Protein AF-A0AAW0K9Z1-F1 (afdb_monomer)

Nearest PDB structures (foldseek):
  3hrp-assembly1_A  TM=5.076E-01  e=1.134E-01  Bacteroides thetaiotaomicron VPI-5482
  3s2k-assembly1_B  TM=5.500E-01  e=1.660E-01  Homo sapiens
  3s8z-assembly1_A  TM=6.114E-01  e=4.668E-01  Homo sapiens
  6xnz-assembly1_D  TM=3.638E-01  e=3.821E-02  Mus musculus
  6cil-assembly1_D  TM=3.736E-01  e=4.187E-01  Mus musculus

pLDDT: mean 75.08, std 17.63, range [27.84, 95.69]

Organism: Quercus suber (NCBI:txid58331)

Sequence (225 aa):
MLWNIFWMVAHYRTDLQINLLHPISKHLLCLPPQPTFSWQYDSDLEPKDICEMFLQRVVLSKSPWNPATQECDCDCVIMVIYGEYQQLAFTRPGYKSWTDIKSSRRRRYADIAFYKGKFYALDYDGALVVCRIDDNKMPRAKAIAPPLEGITMSFKWNVQKYIVESSGGLLLVTRYRGDDDLRVFNCTRNDGGSDMGVFSMEDAEIKSHYSGQSLSFFCAPLWYI

Structure (mmCIF, N/CA/C/O backbone):
data_AF-A0AAW0K9Z1-F1
#
_entry.id   AF-A0AAW0K9Z1-F1
#
loop_
_atom_site.group_PDB
_atom_site.id
_atom_site.type_symbol
_atom_site.label_atom_id
_atom_site.label_alt_id
_atom_site.label_comp_id
_atom_site.label_asym_id
_atom_site.label_entity_id
_atom_site.label_seq_id
_atom_site.pdbx_PDB_ins_code
_atom_site.Cartn_x
_atom_site.Cartn_y
_atom_site.Cartn_z
_atom_site.occupancy
_atom_site.B_iso_or_equiv
_atom_site.auth_seq_id
_atom_site.auth_comp_id
_atom_site.auth_asym_id
_atom_site.auth_atom_id
_atom_site.pdbx_PDB_model_num
ATOM 1 N N . MET A 1 1 ? -16.350 -2.251 -13.467 1.00 28.88 1 MET A N 1
ATOM 2 C CA . MET A 1 1 ? -16.522 -2.246 -11.997 1.00 28.88 1 MET A CA 1
ATOM 3 C C . MET A 1 1 ? -15.543 -1.209 -11.442 1.00 28.88 1 MET A C 1
ATOM 5 O O . MET A 1 1 ? -14.411 -1.539 -11.138 1.00 28.88 1 MET A O 1
ATOM 9 N N . LEU A 1 2 ? -15.935 0.070 -11.462 1.00 27.84 2 LEU A N 1
ATOM 10 C CA . LEU A 1 2 ? -15.059 1.245 -11.284 1.00 27.84 2 LEU A CA 1
ATOM 11 C C . LEU A 1 2 ? -15.058 1.763 -9.831 1.00 27.84 2 LEU A C 1
ATOM 13 O O . LEU A 1 2 ? -15.325 2.934 -9.595 1.00 27.84 2 LEU A O 1
ATOM 17 N N . TRP A 1 3 ? -14.801 0.904 -8.841 1.00 30.17 3 TRP A N 1
ATOM 18 C CA . TRP A 1 3 ? -14.827 1.331 -7.427 1.00 30.17 3 TRP A CA 1
ATOM 19 C C . TRP A 1 3 ? -13.443 1.472 -6.771 1.00 30.17 3 TRP A C 1
ATOM 21 O O . TRP A 1 3 ? -13.371 1.862 -5.612 1.00 30.17 3 TRP A O 1
ATOM 31 N N . ASN A 1 4 ? -12.344 1.251 -7.503 1.00 36.62 4 ASN A N 1
ATOM 32 C CA . ASN A 1 4 ? -10.979 1.345 -6.954 1.00 36.62 4 ASN A CA 1
ATOM 33 C C . ASN A 1 4 ? -10.296 2.717 -7.125 1.00 36.62 4 ASN A C 1
ATOM 35 O O . ASN A 1 4 ? -9.126 2.850 -6.781 1.00 36.62 4 ASN A O 1
ATOM 39 N N . ILE A 1 5 ? -10.993 3.745 -7.627 1.00 35.38 5 ILE A N 1
ATOM 40 C CA . ILE A 1 5 ? -10.403 5.078 -7.879 1.00 35.38 5 ILE A CA 1
ATOM 41 C C . ILE A 1 5 ? -11.071 6.156 -7.015 1.00 35.38 5 ILE A C 1
ATOM 43 O O . ILE A 1 5 ? -11.364 7.257 -7.475 1.00 35.38 5 ILE A O 1
ATOM 47 N N . PHE A 1 6 ? -11.326 5.857 -5.742 1.00 36.62 6 PHE A N 1
ATOM 48 C CA . PHE A 1 6 ? -11.596 6.918 -4.776 1.00 36.62 6 PHE A CA 1
ATOM 49 C C . PHE A 1 6 ? -10.334 7.189 -3.975 1.00 36.62 6 PHE A C 1
ATOM 51 O O . PHE A 1 6 ? -9.956 6.428 -3.087 1.00 36.62 6 PHE A O 1
ATOM 58 N N . TRP A 1 7 ? -9.684 8.301 -4.319 1.00 45.50 7 TRP A N 1
ATOM 59 C CA . TRP A 1 7 ? -8.707 8.964 -3.469 1.00 45.50 7 TRP A CA 1
ATOM 60 C C . TRP A 1 7 ? -9.373 9.235 -2.119 1.00 45.50 7 TRP A C 1
ATOM 62 O O . TRP A 1 7 ? -10.199 10.139 -1.998 1.00 45.50 7 TRP A O 1
ATOM 72 N N . MET A 1 8 ? -9.069 8.421 -1.115 1.00 52.09 8 MET A N 1
ATOM 73 C CA . MET A 1 8 ? -9.426 8.743 0.259 1.00 52.09 8 MET A CA 1
ATOM 74 C C . MET A 1 8 ? -8.263 9.486 0.879 1.00 52.09 8 MET A C 1
ATOM 76 O O . MET A 1 8 ? -7.113 9.057 0.803 1.00 52.09 8 MET A O 1
ATOM 80 N N . VAL A 1 9 ? -8.585 10.624 1.474 1.00 54.56 9 VAL A N 1
ATOM 81 C CA . VAL A 1 9 ? -7.606 11.445 2.168 1.00 54.56 9 VAL A CA 1
ATOM 82 C C . VAL A 1 9 ? -7.572 10.947 3.602 1.00 54.56 9 VAL A C 1
ATOM 84 O O . VAL A 1 9 ? -8.570 11.045 4.321 1.00 54.56 9 VAL A O 1
ATOM 87 N N . ALA A 1 10 ? -6.442 10.368 3.999 1.00 57.62 10 ALA A N 1
ATOM 88 C CA . ALA A 1 10 ? -6.129 10.235 5.408 1.00 57.62 10 ALA A CA 1
ATOM 89 C C . ALA A 1 10 ? -5.728 11.626 5.901 1.00 57.62 10 ALA A C 1
ATOM 91 O O . ALA A 1 10 ? -4.794 12.218 5.366 1.00 57.62 10 ALA A O 1
ATOM 92 N N . HIS A 1 11 ? -6.462 12.173 6.865 1.00 59.97 11 HIS A N 1
ATOM 93 C CA . HIS A 1 11 ? -6.098 13.449 7.469 1.00 59.97 11 HIS A CA 1
ATOM 94 C C . HIS A 1 11 ? -5.881 13.281 8.966 1.00 59.97 11 HIS A C 1
ATOM 96 O O . HIS A 1 11 ? -6.594 12.527 9.640 1.00 59.97 11 HIS A O 1
ATOM 102 N N . TYR A 1 12 ? -4.881 14.000 9.457 1.00 58.78 12 TYR A N 1
ATOM 103 C CA . TYR A 1 12 ? -4.501 14.020 10.855 1.00 58.78 12 TYR A CA 1
ATOM 104 C C . TYR A 1 12 ? -5.251 15.131 11.574 1.00 58.78 12 TYR A C 1
ATOM 106 O O . TYR A 1 12 ? -5.379 16.250 11.071 1.00 58.78 12 TYR A O 1
ATOM 114 N N . ARG A 1 13 ? -5.763 14.825 12.762 1.00 59.22 13 ARG A N 1
ATOM 115 C CA . ARG A 1 13 ? -6.134 15.858 13.732 1.00 59.22 13 ARG A CA 1
ATOM 116 C C . ARG A 1 13 ? -4.914 16.191 14.595 1.00 59.22 13 ARG A C 1
ATOM 118 O O . ARG A 1 13 ? -3.928 15.460 14.619 1.00 59.22 13 ARG A O 1
ATOM 125 N N . THR A 1 14 ? -4.979 17.315 15.305 1.00 60.62 14 THR A N 1
ATOM 126 C CA . THR A 1 14 ? -3.905 17.818 16.183 1.00 60.62 14 THR A CA 1
ATOM 127 C C . THR A 1 14 ? -3.502 16.850 17.304 1.00 60.62 14 THR A C 1
ATOM 129 O O . THR A 1 14 ? -2.492 17.066 17.957 1.00 60.62 14 THR A O 1
ATOM 132 N N . ASP A 1 15 ? -4.287 15.799 17.531 1.00 69.31 15 ASP A N 1
ATOM 133 C CA . ASP A 1 15 ? -4.090 14.712 18.492 1.00 69.31 15 ASP A CA 1
ATOM 134 C C . ASP A 1 15 ? -3.470 13.442 17.869 1.00 69.31 15 ASP A C 1
ATOM 136 O O . ASP A 1 15 ? -3.481 12.387 18.500 1.00 69.31 15 ASP A O 1
ATOM 140 N N . LEU A 1 16 ? -2.945 13.516 16.637 1.00 78.00 16 LEU A N 1
ATOM 141 C CA . LEU A 1 16 ? -2.409 12.374 15.878 1.00 78.00 16 LEU A CA 1
ATO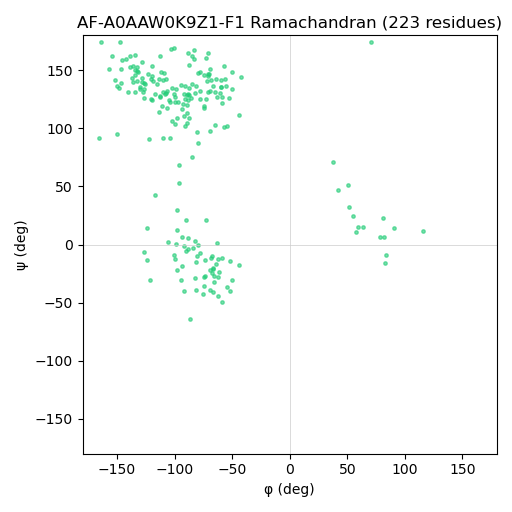M 142 C C . LEU A 1 16 ? -3.461 11.301 15.525 1.00 78.00 16 LEU A C 1
ATOM 144 O O . LEU A 1 16 ? -3.114 10.178 15.134 1.00 78.00 16 LEU A O 1
ATOM 148 N N . GLN A 1 17 ? -4.752 11.631 15.640 1.00 85.00 17 GLN A N 1
ATOM 149 C CA . GLN A 1 17 ? -5.846 10.774 15.199 1.00 85.00 17 GLN A CA 1
ATOM 150 C C . GLN A 1 17 ? -5.897 10.729 13.672 1.00 85.00 17 GLN A C 1
ATOM 152 O O . GLN A 1 17 ? -5.928 11.767 13.006 1.00 85.00 17 GLN A O 1
ATOM 157 N N . ILE A 1 18 ? -5.977 9.517 13.124 1.00 85.88 18 ILE A N 1
ATOM 158 C CA . ILE A 1 18 ? -6.062 9.278 11.683 1.00 85.88 18 ILE A CA 1
ATOM 159 C C . ILE A 1 18 ? -7.518 8.995 11.327 1.00 85.88 18 ILE A C 1
ATOM 161 O O . ILE A 1 18 ? -8.169 8.147 11.944 1.00 85.88 18 ILE A O 1
ATOM 165 N N . ASN A 1 19 ? -8.033 9.695 10.319 1.00 85.69 19 ASN A N 1
ATOM 166 C CA . ASN A 1 19 ? -9.371 9.450 9.793 1.00 85.69 19 ASN A CA 1
ATOM 167 C C . ASN A 1 19 ? -9.316 9.219 8.292 1.00 85.69 19 ASN A C 1
ATOM 169 O O . ASN A 1 19 ? -8.621 9.940 7.578 1.00 85.69 19 ASN A O 1
ATOM 173 N N . LEU A 1 20 ? -10.093 8.249 7.824 1.00 85.44 20 LEU A N 1
ATOM 174 C CA . LEU A 1 20 ? -10.311 8.007 6.410 1.00 85.44 20 LEU A CA 1
ATOM 175 C C . LEU A 1 20 ? -11.577 8.741 5.965 1.00 85.44 20 LEU A C 1
ATOM 177 O O . LEU A 1 20 ? -12.672 8.440 6.443 1.00 85.44 20 LEU A O 1
ATOM 181 N N . LEU A 1 21 ? -11.420 9.706 5.058 1.00 83.38 21 LEU A N 1
ATOM 182 C CA . LEU A 1 21 ? -12.525 10.490 4.515 1.00 83.38 21 LEU A CA 1
ATOM 183 C C . LEU A 1 21 ? -12.989 9.924 3.175 1.00 83.38 21 LEU A C 1
ATOM 185 O O . LEU A 1 21 ? -12.226 9.893 2.207 1.00 83.38 21 LEU A O 1
ATOM 189 N N . HIS A 1 22 ? -14.271 9.578 3.087 1.00 80.62 22 HIS A N 1
ATOM 190 C CA . HIS A 1 22 ? -14.908 9.326 1.803 1.00 80.62 22 HIS A CA 1
ATOM 191 C C . HIS A 1 22 ? -15.163 10.668 1.078 1.00 80.62 22 HIS A C 1
ATOM 193 O O . HIS A 1 22 ? -15.947 11.491 1.564 1.00 80.62 22 HIS A O 1
ATOM 199 N N . PRO A 1 23 ? -14.558 10.924 -0.098 1.00 73.38 23 PRO A N 1
ATOM 200 C CA . PRO A 1 23 ? -14.497 12.267 -0.685 1.00 73.38 23 PRO A CA 1
ATOM 201 C C . PRO A 1 23 ? -15.861 12.832 -1.106 1.00 73.38 23 PRO A C 1
ATOM 203 O O . PRO A 1 23 ? -16.067 14.045 -1.010 1.00 73.38 23 PRO A O 1
ATOM 206 N N . ILE A 1 24 ? -16.790 11.969 -1.539 1.00 77.12 24 ILE A N 1
ATOM 207 C CA . ILE A 1 24 ? -18.129 12.372 -2.006 1.00 77.12 24 ILE A CA 1
ATOM 208 C C . ILE A 1 24 ? -19.113 12.468 -0.835 1.00 77.12 24 ILE A C 1
ATOM 210 O O . ILE A 1 24 ? -19.579 13.554 -0.518 1.00 77.12 24 ILE A O 1
ATOM 214 N N . SER A 1 25 ? -19.399 11.349 -0.161 1.00 78.56 25 SER A N 1
ATOM 215 C CA . SER A 1 25 ? -20.354 11.297 0.960 1.00 78.56 25 SER A CA 1
ATOM 216 C C . SER A 1 25 ? -19.912 12.032 2.230 1.00 78.56 25 SER A C 1
ATOM 218 O O . SER A 1 25 ? -20.722 12.194 3.136 1.00 78.56 25 SER A O 1
ATOM 220 N N . LYS A 1 26 ? -18.640 12.446 2.326 1.00 80.81 26 LYS A N 1
ATOM 221 C CA . LYS A 1 26 ? -18.028 13.061 3.518 1.00 80.81 26 LYS A CA 1
ATOM 222 C C . LYS A 1 26 ? -18.052 12.186 4.773 1.00 80.81 26 LYS A C 1
ATOM 224 O O . LYS A 1 26 ? -17.799 12.678 5.869 1.00 80.81 26 LYS A O 1
ATOM 229 N N . HIS A 1 27 ? -18.317 10.891 4.618 1.00 81.25 27 HIS A N 1
ATOM 230 C CA . HIS A 1 27 ? -18.290 9.954 5.729 1.00 81.25 27 HIS A CA 1
ATOM 231 C C . HIS A 1 27 ? -16.860 9.803 6.257 1.00 81.25 27 HIS A C 1
ATOM 233 O O . HIS A 1 27 ? -15.912 9.696 5.474 1.00 81.25 27 HIS A O 1
ATOM 239 N N . LEU A 1 28 ? -16.717 9.799 7.581 1.00 84.75 28 LEU A N 1
ATOM 240 C CA . LEU A 1 28 ? -15.440 9.649 8.268 1.00 84.75 28 LEU A CA 1
ATOM 241 C C . LEU A 1 28 ? -15.387 8.289 8.953 1.00 84.75 28 LEU A C 1
ATOM 243 O O . LEU A 1 28 ? -16.305 7.920 9.681 1.00 84.75 28 LEU A O 1
ATOM 247 N N . LEU A 1 29 ? -14.293 7.568 8.738 1.00 86.38 29 LEU A N 1
ATOM 248 C CA . LEU A 1 29 ? -13.959 6.368 9.492 1.00 86.38 29 LEU A CA 1
ATOM 249 C C . LEU A 1 29 ? -12.735 6.657 10.361 1.00 86.38 29 LEU A C 1
ATOM 251 O O . LEU A 1 29 ? -11.660 6.963 9.842 1.00 86.38 29 LEU A O 1
ATOM 255 N N . CYS A 1 30 ? -12.900 6.543 11.676 1.00 88.75 30 CYS A N 1
ATOM 256 C CA . CYS A 1 30 ? -11.795 6.662 12.621 1.00 88.75 30 CYS A CA 1
ATOM 257 C C . CYS A 1 30 ? -10.910 5.412 12.540 1.00 88.75 30 CYS A C 1
ATOM 259 O O . CYS A 1 30 ? -11.397 4.291 12.697 1.00 88.75 30 CYS A O 1
ATOM 261 N N . LEU A 1 31 ? -9.615 5.611 12.308 1.00 90.38 31 LEU A N 1
ATOM 262 C CA . LEU A 1 31 ? -8.600 4.557 12.308 1.00 90.38 31 LEU A CA 1
ATOM 263 C C . LEU A 1 31 ? -7.790 4.600 13.611 1.00 90.38 31 LEU A C 1
ATOM 265 O O . LEU A 1 31 ? -7.886 5.577 14.354 1.00 90.38 31 LEU A O 1
ATOM 269 N N . PRO A 1 32 ? -6.974 3.582 13.927 1.00 92.81 32 PRO A N 1
ATOM 270 C CA . PRO A 1 32 ? -6.060 3.691 15.054 1.00 92.81 32 PRO A CA 1
ATOM 271 C C . PRO A 1 32 ? -5.129 4.910 14.910 1.00 92.81 32 PRO A C 1
ATOM 273 O O . PRO A 1 32 ? -4.686 5.211 13.795 1.00 92.81 32 PRO A O 1
ATOM 276 N N . PRO A 1 33 ? -4.811 5.615 16.008 1.00 89.69 33 PRO A N 1
ATOM 277 C CA . PRO A 1 33 ? -4.006 6.832 15.957 1.00 89.69 33 PRO A CA 1
ATOM 278 C C . PRO A 1 33 ? -2.528 6.524 15.670 1.00 89.69 33 PRO A C 1
ATOM 280 O O . PRO A 1 33 ? -2.056 5.404 15.901 1.00 89.69 33 PRO A O 1
ATOM 283 N N . GLN A 1 34 ? -1.778 7.527 15.201 1.00 87.81 34 GLN A N 1
ATOM 284 C CA . GLN A 1 34 ? -0.376 7.373 14.785 1.00 87.81 34 GLN A CA 1
ATOM 285 C C . GLN A 1 34 ? 0.541 6.706 15.832 1.00 87.81 34 GLN A C 1
ATOM 287 O O . GLN A 1 34 ? 1.348 5.861 15.446 1.00 87.81 34 GLN A O 1
ATOM 292 N N . PRO A 1 35 ? 0.439 6.984 17.149 1.00 88.31 35 PRO A N 1
ATOM 293 C CA . PRO A 1 35 ? 1.327 6.367 18.140 1.00 88.31 35 PRO A CA 1
ATOM 294 C C . PRO A 1 35 ? 1.215 4.839 18.231 1.00 88.31 35 PRO A C 1
ATOM 296 O O . PRO A 1 35 ? 2.055 4.199 18.852 1.00 88.31 35 PRO A O 1
ATOM 299 N N . THR A 1 36 ? 0.183 4.241 17.628 1.00 91.56 36 THR A N 1
ATOM 300 C CA . THR A 1 36 ? -0.004 2.782 17.613 1.00 91.56 36 THR A CA 1
ATOM 301 C C . THR A 1 36 ? 0.768 2.069 16.501 1.00 91.56 36 THR A C 1
ATOM 303 O O . THR A 1 36 ? 0.729 0.842 16.435 1.00 91.56 36 THR A O 1
ATOM 306 N N . PHE A 1 37 ? 1.467 2.803 15.631 1.00 90.44 37 PHE A N 1
ATOM 307 C CA . PHE A 1 37 ? 2.446 2.230 14.709 1.00 90.44 37 PHE A CA 1
ATOM 308 C C . PHE A 1 37 ? 3.764 1.914 15.423 1.00 90.44 37 PHE A C 1
ATOM 310 O O . PHE A 1 37 ? 4.182 2.643 16.323 1.00 90.44 37 PHE A O 1
ATOM 317 N N . SER A 1 38 ? 4.463 0.872 14.973 1.00 88.94 38 SER A N 1
ATOM 318 C CA . SER A 1 38 ? 5.700 0.425 15.625 1.00 88.94 38 SER A CA 1
ATOM 319 C C . SER A 1 38 ? 6.934 1.222 15.202 1.00 88.94 38 SER A C 1
ATOM 321 O O . SER A 1 38 ? 7.871 1.350 15.984 1.00 88.94 38 SER A O 1
ATOM 323 N N . TRP A 1 39 ? 6.951 1.755 13.975 1.00 82.31 39 TRP A N 1
ATOM 324 C CA . TRP A 1 39 ? 8.059 2.563 13.453 1.00 82.31 39 TRP A CA 1
ATOM 325 C C . TRP A 1 39 ? 7.682 4.047 13.454 1.00 82.31 39 TRP A C 1
ATOM 327 O O . TRP A 1 39 ? 7.091 4.546 12.498 1.00 82.31 39 TRP A O 1
ATOM 337 N N . GLN A 1 40 ? 8.001 4.740 14.546 1.00 81.50 40 GLN A N 1
ATOM 338 C CA . GLN A 1 40 ? 7.858 6.196 14.648 1.00 81.50 40 GLN A CA 1
ATOM 339 C C . GLN A 1 40 ? 9.078 6.906 14.039 1.00 81.50 40 GLN A C 1
ATOM 341 O O . GLN A 1 40 ? 10.136 6.292 13.890 1.00 81.50 40 GLN A O 1
ATOM 346 N N . TYR A 1 41 ? 8.935 8.185 13.678 1.00 72.81 41 TYR A N 1
ATOM 347 C CA . TYR A 1 41 ? 10.094 9.016 13.341 1.00 72.81 41 TYR A CA 1
ATOM 348 C C . TYR A 1 41 ? 10.931 9.284 14.590 1.00 72.81 41 TYR A C 1
ATOM 350 O O . TYR A 1 41 ? 10.385 9.537 15.663 1.00 72.81 41 TYR A O 1
ATOM 358 N N . ASP A 1 42 ? 12.248 9.271 14.419 1.00 65.25 42 ASP A N 1
ATOM 359 C CA . ASP A 1 42 ? 13.216 9.710 15.421 1.00 65.25 42 ASP A CA 1
ATOM 360 C C . ASP A 1 42 ? 13.591 11.170 15.123 1.00 65.25 42 ASP A C 1
ATOM 362 O O . ASP A 1 42 ? 14.651 11.460 14.570 1.00 65.25 42 ASP A O 1
ATOM 366 N N . SER A 1 43 ? 12.646 12.096 15.315 1.00 62.28 43 SER A N 1
ATOM 367 C CA . SER A 1 43 ? 12.857 13.501 14.949 1.00 62.28 43 SER A CA 1
ATOM 368 C C . SER A 1 43 ? 12.141 14.472 15.877 1.00 62.28 43 SER A C 1
ATOM 370 O O . SER A 1 43 ? 10.955 14.289 16.146 1.00 62.28 43 SER A O 1
ATOM 372 N N . ASP A 1 44 ? 12.816 15.570 16.220 1.00 61.81 44 ASP A N 1
ATOM 373 C CA . ASP A 1 44 ? 12.277 16.733 16.948 1.00 61.81 44 ASP A CA 1
ATOM 374 C C . ASP A 1 44 ? 11.324 17.609 16.097 1.00 61.81 44 ASP A C 1
ATOM 376 O O . ASP A 1 44 ? 11.151 18.798 16.361 1.00 61.81 44 ASP A O 1
ATOM 380 N N . LEU A 1 45 ? 10.744 17.060 15.024 1.00 63.56 45 LEU A N 1
ATOM 381 C CA . LEU A 1 45 ? 9.843 17.795 14.138 1.00 63.56 45 LEU A CA 1
ATOM 382 C C . LEU A 1 45 ? 8.508 18.081 14.834 1.00 63.56 45 LEU A C 1
ATOM 384 O O . LEU A 1 45 ? 7.999 17.274 15.614 1.00 63.56 45 LEU A O 1
ATOM 388 N N . GLU A 1 46 ? 7.906 19.223 14.506 1.00 64.31 46 GLU A N 1
ATOM 389 C CA . GLU A 1 46 ? 6.570 19.557 14.987 1.00 64.31 46 GLU A CA 1
ATOM 390 C C . GLU A 1 46 ? 5.563 18.484 14.521 1.00 64.31 46 GLU A C 1
ATOM 392 O O . GLU A 1 46 ? 5.630 18.028 13.373 1.00 64.31 46 GLU A O 1
ATOM 397 N N . PRO A 1 47 ? 4.574 18.097 15.353 1.00 63.50 47 PRO A N 1
ATOM 398 C CA . PRO A 1 47 ? 3.613 17.039 15.025 1.00 63.50 47 PRO A CA 1
ATOM 399 C C . PRO A 1 47 ? 2.937 17.200 13.658 1.00 63.50 47 PRO A C 1
ATOM 401 O O . PRO A 1 47 ? 2.600 16.210 13.014 1.00 63.50 47 PRO A O 1
ATOM 404 N N . LYS A 1 48 ? 2.752 18.444 13.204 1.00 62.66 48 LYS A N 1
ATOM 405 C CA . LYS A 1 48 ? 2.120 18.780 11.921 1.00 62.66 48 LYS A CA 1
ATOM 406 C C . LYS A 1 48 ? 2.964 18.335 10.721 1.00 62.66 48 LYS A C 1
ATOM 408 O O . LYS A 1 48 ? 2.404 17.773 9.786 1.00 62.66 48 LYS A O 1
ATOM 413 N N . ASP A 1 49 ? 4.283 18.510 10.789 1.00 63.91 49 ASP A N 1
ATOM 414 C CA . ASP A 1 49 ? 5.216 18.134 9.718 1.00 63.91 49 ASP A CA 1
ATOM 415 C C . ASP A 1 49 ? 5.402 16.611 9.660 1.00 63.91 49 ASP A C 1
ATOM 417 O O . ASP A 1 49 ? 5.478 16.013 8.585 1.00 63.91 49 ASP A O 1
ATOM 421 N N . ILE A 1 50 ? 5.384 15.958 10.828 1.00 62.53 50 ILE A N 1
ATOM 422 C CA . ILE A 1 50 ? 5.425 14.494 10.940 1.00 62.53 50 ILE A CA 1
ATOM 423 C C . ILE A 1 50 ? 4.186 13.876 10.282 1.00 62.53 50 ILE A C 1
ATOM 425 O O . ILE A 1 50 ? 4.301 12.904 9.537 1.00 62.53 50 ILE A O 1
ATOM 429 N N . CYS A 1 51 ? 3.004 14.448 10.530 1.00 62.28 51 CYS A N 1
ATOM 430 C CA . CYS A 1 51 ? 1.731 13.916 10.051 1.00 62.28 51 CYS A CA 1
ATOM 431 C C . CYS A 1 51 ? 1.673 13.796 8.520 1.00 62.28 51 CYS A C 1
ATOM 433 O O . CYS A 1 51 ? 1.332 12.734 8.003 1.00 62.28 51 CYS A O 1
ATOM 435 N N . GLU A 1 52 ? 2.036 14.844 7.775 1.00 64.88 52 GLU A N 1
ATOM 436 C CA . GLU A 1 52 ? 1.942 14.822 6.305 1.00 64.88 52 GLU A CA 1
ATOM 437 C C . GLU A 1 52 ? 2.899 13.812 5.654 1.00 64.88 52 GLU A C 1
ATOM 439 O O . GLU A 1 52 ? 2.608 13.277 4.584 1.00 64.88 52 GLU A O 1
ATOM 444 N N . MET A 1 53 ? 4.021 13.506 6.307 1.00 70.00 53 MET A N 1
ATOM 445 C CA . MET A 1 53 ? 5.043 12.601 5.775 1.00 70.00 53 MET A CA 1
ATOM 446 C C . MET A 1 53 ? 4.876 11.145 6.233 1.00 70.00 53 MET A C 1
ATOM 448 O O . MET A 1 53 ? 5.432 10.231 5.612 1.00 70.00 53 MET A O 1
ATOM 452 N N . PHE A 1 54 ? 4.120 10.915 7.312 1.00 81.88 54 PHE A N 1
ATOM 453 C CA . PHE A 1 54 ? 4.053 9.615 7.969 1.00 81.88 54 PHE A CA 1
ATOM 454 C C . PHE A 1 54 ? 3.224 8.587 7.204 1.00 81.88 54 PHE A C 1
ATOM 456 O O . PHE A 1 54 ? 3.659 7.445 7.098 1.00 81.88 54 PHE A O 1
ATOM 463 N N . LEU A 1 55 ? 2.059 8.947 6.660 1.00 84.50 55 LEU A N 1
ATOM 464 C CA . LEU A 1 55 ? 1.235 8.044 5.848 1.00 84.50 55 LEU A CA 1
ATOM 465 C C . LEU A 1 55 ? 1.401 8.355 4.361 1.00 84.50 55 LEU A C 1
ATOM 467 O O . LEU A 1 55 ? 0.857 9.326 3.848 1.00 84.50 55 LEU A O 1
ATOM 471 N N . GLN A 1 56 ? 2.116 7.490 3.648 1.00 85.19 56 GLN A N 1
ATOM 472 C CA . GLN A 1 56 ? 2.510 7.743 2.257 1.00 85.19 56 GLN A CA 1
ATOM 473 C C . GLN A 1 56 ? 1.537 7.132 1.248 1.00 85.19 56 GLN A C 1
ATOM 475 O O . GLN A 1 56 ? 1.370 7.639 0.139 1.00 85.19 56 GLN A O 1
ATOM 480 N N . ARG A 1 57 ? 0.895 6.018 1.614 1.00 88.12 57 ARG A N 1
ATOM 481 C CA . ARG A 1 57 ? -0.049 5.303 0.751 1.00 88.12 57 ARG A CA 1
ATOM 482 C C . ARG A 1 57 ? -1.074 4.565 1.592 1.00 88.12 57 ARG A C 1
ATOM 484 O O . ARG A 1 57 ? -0.716 3.982 2.610 1.00 88.12 57 ARG A O 1
ATOM 491 N N . VAL A 1 58 ? -2.325 4.549 1.139 1.00 90.88 58 VAL A N 1
ATOM 492 C CA . VAL A 1 58 ? -3.430 3.819 1.771 1.00 90.88 58 VAL A CA 1
ATOM 493 C C . VAL A 1 58 ? -4.203 3.073 0.690 1.00 90.88 58 VAL A C 1
ATOM 495 O O . VAL A 1 58 ? -4.557 3.661 -0.330 1.00 90.88 58 VAL A O 1
ATOM 498 N N . VAL A 1 59 ? -4.464 1.785 0.907 1.00 92.38 59 VAL A N 1
ATOM 499 C CA . VAL A 1 59 ? -5.235 0.926 -0.001 1.00 92.38 59 VAL A CA 1
ATOM 500 C C . VAL A 1 59 ? -6.212 0.083 0.797 1.00 92.38 59 VAL A C 1
ATOM 502 O O . VAL A 1 59 ? -5.888 -0.432 1.867 1.00 92.38 59 VAL A O 1
ATOM 505 N N . LEU A 1 60 ? -7.416 -0.071 0.257 1.00 92.31 60 LEU A N 1
ATOM 506 C CA . LEU A 1 60 ? -8.484 -0.839 0.874 1.00 92.31 60 LEU A CA 1
ATOM 507 C C . LEU A 1 60 ? -8.773 -2.101 0.076 1.00 92.31 60 LEU A C 1
ATOM 509 O O . LEU A 1 60 ? -8.660 -2.108 -1.148 1.00 92.31 60 LEU A O 1
ATOM 513 N N . SER A 1 61 ? -9.188 -3.159 0.771 1.00 92.81 61 SER A N 1
ATOM 514 C CA . SER A 1 61 ? -9.656 -4.380 0.112 1.00 92.81 61 SER A CA 1
ATOM 515 C C . SER A 1 61 ? -11.045 -4.230 -0.515 1.00 92.81 61 SER A C 1
ATOM 517 O O . SER A 1 61 ? -11.378 -4.934 -1.465 1.00 92.81 61 SER A O 1
ATOM 519 N N . LYS A 1 62 ? -11.874 -3.338 0.029 1.00 88.81 62 LYS A N 1
ATOM 520 C CA . LYS A 1 62 ? -13.231 -3.025 -0.435 1.00 88.81 62 LYS A CA 1
ATOM 521 C C . LYS A 1 62 ? -13.699 -1.708 0.180 1.00 88.81 62 LYS A C 1
ATOM 523 O O . LYS A 1 62 ? -13.010 -1.141 1.023 1.00 88.81 62 LYS A O 1
ATOM 528 N N . SER A 1 63 ? -14.872 -1.221 -0.224 1.00 86.00 63 SER A N 1
ATOM 529 C CA . SER A 1 63 ? -15.511 -0.110 0.487 1.00 86.00 63 SER A CA 1
ATOM 530 C C . SER A 1 63 ? -15.757 -0.516 1.949 1.00 86.00 63 SER A C 1
ATOM 532 O O . SER A 1 63 ? -16.388 -1.549 2.170 1.00 86.00 63 SER A O 1
ATOM 534 N N . PRO A 1 64 ? -15.313 0.274 2.942 1.00 85.69 64 PRO A N 1
ATOM 535 C CA . PRO A 1 64 ? -15.614 0.023 4.345 1.00 85.69 64 PRO A CA 1
ATOM 536 C C . PRO A 1 64 ? -17.019 0.512 4.720 1.00 85.69 64 PRO A C 1
ATOM 538 O O . PRO A 1 64 ? -17.419 0.367 5.869 1.00 85.69 64 PRO A O 1
ATOM 541 N N . TRP A 1 65 ? -17.769 1.094 3.779 1.00 82.12 65 TRP A N 1
ATOM 542 C CA . TRP A 1 65 ? -19.144 1.545 3.978 1.00 82.12 65 TRP A CA 1
ATOM 543 C C . TRP A 1 65 ? -20.089 0.778 3.069 1.00 82.12 65 TRP A C 1
ATOM 545 O O . TRP A 1 65 ? -19.884 0.729 1.850 1.00 82.12 65 TRP A O 1
ATOM 555 N N . ASN A 1 66 ? -21.156 0.248 3.660 1.00 76.12 66 ASN A N 1
ATOM 556 C CA . ASN A 1 66 ? -22.289 -0.262 2.914 1.00 76.12 66 ASN A CA 1
ATOM 557 C C . ASN A 1 66 ? -23.332 0.862 2.755 1.00 76.12 66 ASN A C 1
ATOM 559 O O . ASN A 1 66 ? -23.964 1.249 3.738 1.00 76.12 66 ASN A O 1
ATOM 563 N N . PRO A 1 67 ? -23.550 1.399 1.540 1.00 69.62 67 PRO A N 1
ATOM 564 C CA . PRO A 1 67 ? -24.493 2.496 1.336 1.00 69.62 67 PRO A CA 1
ATOM 565 C C . PRO A 1 67 ? -25.954 2.097 1.595 1.00 69.62 67 PRO A C 1
ATOM 567 O O . PRO A 1 67 ? -26.773 2.975 1.846 1.00 69.62 67 PRO A O 1
ATOM 570 N N . ALA A 1 68 ? -26.288 0.801 1.550 1.00 74.50 68 ALA A N 1
ATOM 571 C CA . ALA A 1 68 ? -27.644 0.315 1.788 1.00 74.50 68 ALA A CA 1
ATOM 572 C C . ALA A 1 68 ? -27.973 0.187 3.282 1.00 74.50 68 ALA A C 1
ATOM 574 O O . ALA A 1 68 ? -29.086 0.513 3.685 1.00 74.50 68 ALA A O 1
ATOM 575 N N . THR A 1 69 ? -27.021 -0.271 4.102 1.00 74.00 69 THR A N 1
ATOM 576 C CA . THR A 1 69 ? -27.240 -0.473 5.548 1.00 74.00 69 THR A CA 1
ATOM 577 C C . THR A 1 69 ? -26.698 0.668 6.406 1.00 74.00 69 THR A C 1
ATOM 579 O O . THR A 1 69 ? -27.025 0.742 7.582 1.00 74.00 69 THR A O 1
ATOM 582 N N . GLN A 1 70 ? -25.883 1.563 5.832 1.00 68.75 70 GLN A N 1
ATOM 583 C CA . GLN A 1 70 ? -25.094 2.583 6.543 1.00 68.75 70 GLN A CA 1
ATOM 584 C C . GLN A 1 70 ? -24.124 2.009 7.591 1.00 68.75 70 GLN A C 1
ATOM 586 O O . GLN A 1 70 ? -23.527 2.757 8.364 1.00 68.75 70 GLN A O 1
ATOM 591 N N . GLU A 1 71 ? -23.923 0.693 7.600 1.00 76.75 71 GLU A N 1
ATOM 592 C CA . GLU A 1 71 ? -23.012 0.024 8.518 1.00 76.75 71 GLU A CA 1
ATOM 593 C C . GLU A 1 71 ? -21.588 -0.014 7.957 1.00 76.75 71 GLU A C 1
ATOM 595 O O . GLU A 1 71 ? -21.356 0.020 6.738 1.00 76.75 71 GLU A O 1
ATOM 600 N N . CYS A 1 72 ? -20.623 -0.094 8.874 1.00 78.81 72 CYS A N 1
ATOM 601 C CA . CYS A 1 72 ? -19.226 -0.270 8.524 1.00 78.81 72 CYS A CA 1
ATOM 602 C C . CYS A 1 72 ? -18.922 -1.750 8.269 1.00 78.81 72 CYS A C 1
ATOM 604 O O . CYS A 1 72 ? -19.243 -2.612 9.084 1.00 78.81 72 CYS A O 1
ATOM 606 N N . ASP A 1 73 ? -18.280 -2.040 7.142 1.00 82.38 73 ASP A N 1
ATOM 607 C CA . ASP A 1 73 ? -17.861 -3.389 6.782 1.00 82.38 73 ASP A CA 1
ATOM 608 C C . ASP A 1 73 ? -16.554 -3.742 7.511 1.00 82.38 73 ASP A C 1
ATOM 610 O O . ASP A 1 73 ? -15.456 -3.395 7.068 1.00 82.38 73 ASP A O 1
ATOM 614 N N . CYS A 1 74 ? -16.675 -4.439 8.643 1.00 81.94 74 CYS A N 1
ATOM 615 C CA . CYS A 1 74 ? -15.547 -4.852 9.485 1.00 81.94 74 CYS A CA 1
ATOM 616 C C . CYS A 1 74 ? -14.583 -5.840 8.801 1.00 81.94 74 CYS A C 1
ATOM 618 O O . CYS A 1 74 ? -13.436 -5.985 9.233 1.00 81.94 74 CYS A O 1
ATOM 620 N N . ASP A 1 75 ? -15.001 -6.489 7.712 1.00 87.38 75 ASP A N 1
ATOM 621 C CA . ASP A 1 75 ? -14.125 -7.355 6.922 1.00 87.38 75 ASP A CA 1
ATOM 622 C C . ASP A 1 75 ? -13.235 -6.545 5.966 1.00 87.38 75 ASP A C 1
ATOM 624 O O . ASP A 1 75 ? -12.311 -7.099 5.357 1.00 87.38 75 ASP A O 1
ATOM 628 N N . CYS A 1 76 ? -13.482 -5.238 5.817 1.00 90.81 76 CYS A N 1
ATOM 629 C CA . CYS A 1 76 ? -12.585 -4.347 5.099 1.00 90.81 76 CYS A CA 1
ATOM 630 C C . CYS A 1 76 ? -11.209 -4.321 5.775 1.00 90.81 76 CYS A C 1
ATOM 632 O O . CYS A 1 76 ? -11.070 -4.093 6.975 1.00 90.81 76 CYS A O 1
ATOM 634 N N . VAL A 1 77 ? -10.170 -4.513 4.969 1.00 93.75 77 VAL A N 1
ATOM 635 C CA . VAL A 1 77 ? -8.777 -4.396 5.387 1.00 93.75 77 VAL A CA 1
ATOM 636 C C . VAL A 1 77 ? -8.228 -3.110 4.805 1.00 93.75 77 VAL A C 1
ATOM 638 O O . VAL A 1 77 ? -8.387 -2.842 3.614 1.00 93.75 77 VAL A O 1
ATOM 641 N N . ILE A 1 78 ? -7.569 -2.332 5.652 1.00 93.88 78 ILE A N 1
ATOM 642 C CA . ILE A 1 78 ? -6.938 -1.069 5.293 1.00 93.88 78 ILE A CA 1
ATOM 643 C C . ILE A 1 78 ? -5.440 -1.282 5.449 1.00 93.88 78 ILE A C 1
ATOM 645 O O . ILE A 1 78 ? -4.970 -1.519 6.559 1.00 93.88 78 ILE A O 1
ATOM 649 N N . MET A 1 79 ? -4.703 -1.240 4.344 1.00 95.50 79 MET A N 1
ATOM 650 C CA . MET A 1 79 ? -3.252 -1.406 4.319 1.00 95.50 79 MET A CA 1
ATOM 651 C C . MET A 1 79 ? -2.580 -0.088 3.974 1.00 95.50 79 MET A C 1
ATOM 653 O O . MET A 1 79 ? -3.064 0.655 3.119 1.00 95.50 79 MET A O 1
ATOM 657 N N . VAL A 1 80 ? -1.456 0.186 4.627 1.00 94.06 80 VAL A N 1
ATOM 658 C CA . VAL A 1 80 ? -0.728 1.441 4.472 1.00 94.06 80 VAL A CA 1
ATOM 659 C C . VAL A 1 80 ? 0.760 1.223 4.260 1.00 94.06 80 VAL A C 1
ATOM 661 O O . VAL A 1 80 ? 1.319 0.238 4.745 1.00 94.06 80 VAL A O 1
ATOM 664 N N . ILE A 1 81 ? 1.384 2.177 3.568 1.00 92.62 81 ILE A N 1
ATOM 665 C CA . ILE A 1 81 ? 2.826 2.418 3.640 1.00 92.62 81 ILE A CA 1
ATOM 666 C C . ILE A 1 81 ? 3.036 3.593 4.587 1.00 92.62 81 ILE A C 1
ATOM 668 O O . ILE A 1 81 ? 2.408 4.644 4.408 1.00 92.62 81 ILE A O 1
ATOM 672 N N . TYR A 1 82 ? 3.893 3.405 5.588 1.00 90.19 82 TYR A N 1
ATOM 673 C CA . TYR A 1 82 ? 4.069 4.384 6.646 1.00 90.19 82 TYR A CA 1
ATOM 674 C C . TYR A 1 82 ? 5.516 4.554 7.126 1.00 90.19 82 TYR A C 1
ATOM 676 O O . TYR A 1 82 ? 6.355 3.658 6.984 1.00 90.19 82 TYR A O 1
ATOM 684 N N . GLY A 1 83 ? 5.765 5.701 7.759 1.00 85.81 83 GLY A N 1
ATOM 685 C CA . GLY A 1 83 ? 6.999 6.047 8.458 1.00 85.81 83 GLY A CA 1
ATOM 686 C C . GLY A 1 83 ? 8.197 6.283 7.536 1.00 85.81 83 GLY A C 1
ATOM 687 O O . GLY A 1 83 ? 8.154 6.046 6.327 1.00 85.81 83 GLY A O 1
ATOM 688 N N . GLU A 1 84 ? 9.312 6.712 8.127 1.00 80.62 84 GLU A N 1
ATOM 689 C CA . GLU A 1 84 ? 10.565 7.011 7.414 1.00 80.62 84 GLU A CA 1
ATOM 690 C C . GLU A 1 84 ? 11.065 5.833 6.566 1.00 80.62 84 GLU A C 1
ATOM 692 O O . GLU A 1 84 ? 11.586 5.987 5.461 1.00 80.62 84 GLU A O 1
ATOM 697 N N . TYR A 1 85 ? 10.872 4.624 7.089 1.00 85.19 85 TYR A N 1
ATOM 698 C CA . TYR A 1 85 ? 11.331 3.395 6.464 1.00 85.19 85 TYR A CA 1
ATOM 699 C C . TYR A 1 85 ? 10.317 2.802 5.482 1.00 85.19 85 TYR A C 1
ATOM 701 O O . TYR A 1 85 ? 10.574 1.706 4.986 1.00 85.19 85 TYR A O 1
ATOM 709 N N . GLN A 1 86 ? 9.193 3.474 5.200 1.00 89.25 86 GLN A N 1
ATOM 710 C CA . GLN A 1 86 ? 8.178 3.018 4.240 1.00 89.25 86 GLN A CA 1
ATOM 711 C C . GLN A 1 86 ? 7.748 1.570 4.510 1.00 89.25 86 GLN A C 1
ATOM 713 O O . GLN A 1 86 ? 7.833 0.705 3.636 1.00 89.25 86 GLN A O 1
ATOM 718 N N . GLN A 1 87 ? 7.383 1.278 5.758 1.00 93.06 87 GLN A N 1
ATOM 719 C CA . GLN A 1 87 ? 6.977 -0.057 6.195 1.00 93.06 87 GLN A CA 1
ATOM 720 C C . GLN A 1 87 ? 5.494 -0.297 5.922 1.00 93.06 87 GLN A C 1
ATOM 722 O O . GLN A 1 87 ? 4.723 0.635 5.713 1.00 93.06 87 GLN A O 1
ATOM 727 N N . LEU A 1 88 ? 5.094 -1.568 5.924 1.00 95.00 88 LEU A N 1
ATOM 728 C CA . LEU A 1 88 ? 3.708 -1.969 5.721 1.00 95.00 88 LEU A CA 1
ATOM 729 C C . LEU A 1 88 ? 3.031 -2.261 7.052 1.00 95.00 88 LEU A C 1
ATOM 731 O O . LEU A 1 88 ? 3.543 -3.037 7.859 1.00 95.00 88 LEU A O 1
ATOM 735 N N . ALA A 1 89 ? 1.830 -1.731 7.220 1.00 95.19 89 ALA A N 1
ATOM 736 C CA . ALA A 1 89 ? 0.926 -2.126 8.288 1.00 95.19 89 ALA A CA 1
ATOM 737 C C . ALA A 1 89 ? -0.498 -2.235 7.760 1.00 95.19 89 ALA A C 1
ATOM 739 O O . ALA A 1 89 ? -0.833 -1.711 6.696 1.00 95.19 89 ALA A O 1
ATOM 740 N N . PHE A 1 90 ? -1.344 -2.924 8.515 1.00 95.69 90 PHE A N 1
ATOM 741 C CA . PHE A 1 90 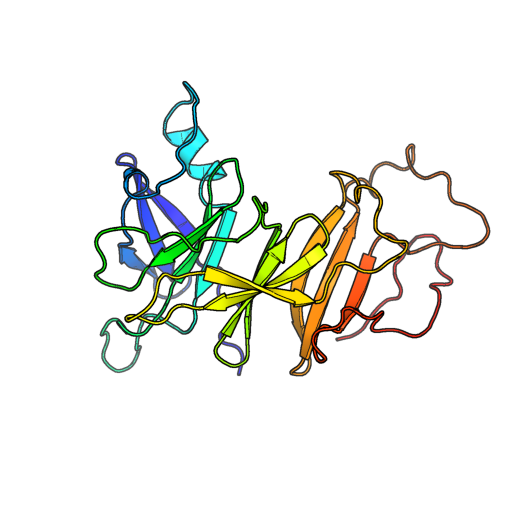? -2.769 -2.965 8.244 1.00 95.69 90 PHE A CA 1
ATOM 742 C C . PHE A 1 90 ? -3.593 -2.771 9.511 1.00 95.69 90 PHE A C 1
ATOM 744 O O . PHE A 1 90 ? -3.112 -2.927 10.636 1.00 95.69 90 PHE A O 1
ATOM 751 N N . THR A 1 91 ? -4.860 -2.448 9.295 1.00 94.25 91 THR A N 1
ATOM 752 C CA . THR A 1 91 ? -5.898 -2.416 10.316 1.00 94.25 91 THR A CA 1
ATOM 753 C C . THR A 1 91 ? -7.245 -2.813 9.706 1.00 94.25 91 THR A C 1
ATOM 755 O O . THR A 1 91 ? -7.363 -3.004 8.490 1.00 94.25 91 THR A O 1
ATOM 758 N N . ARG A 1 92 ? -8.262 -2.949 10.555 1.00 93.00 92 ARG A N 1
ATOM 759 C CA . ARG A 1 92 ? -9.664 -3.139 10.167 1.00 93.00 92 ARG A CA 1
ATOM 760 C C . ARG A 1 92 ? -10.526 -2.108 10.893 1.00 93.00 92 ARG A C 1
ATOM 762 O O . ARG A 1 92 ? -10.122 -1.630 11.957 1.00 93.00 92 ARG A O 1
ATOM 769 N N . PRO A 1 93 ? -11.715 -1.771 10.376 1.00 90.62 93 PRO A N 1
ATOM 770 C CA . PRO A 1 93 ? -12.660 -0.969 11.136 1.00 90.62 93 PRO A CA 1
ATOM 771 C C . PRO A 1 93 ? -12.893 -1.531 12.546 1.00 90.62 93 PRO A C 1
ATOM 773 O O . PRO A 1 93 ? -13.052 -2.736 12.732 1.00 90.62 93 PRO A O 1
ATOM 776 N N . GLY A 1 94 ? -12.860 -0.651 13.548 1.00 89.50 94 GLY A N 1
ATOM 777 C CA . GLY A 1 94 ? -13.025 -1.011 14.962 1.00 89.50 94 GLY A CA 1
ATOM 778 C C . GLY A 1 94 ? -11.757 -1.502 15.673 1.00 89.50 94 GLY A C 1
ATOM 779 O O . GLY A 1 94 ? -11.765 -1.625 16.900 1.00 89.50 94 GLY A O 1
ATOM 780 N N . TYR A 1 95 ? -10.655 -1.747 14.958 1.00 91.81 95 TYR A N 1
ATOM 781 C CA . TYR A 1 95 ? -9.379 -2.065 15.601 1.00 91.81 95 TYR A CA 1
ATOM 782 C C . TYR A 1 95 ? -8.825 -0.835 16.328 1.00 91.81 95 TYR A C 1
ATOM 784 O O . TYR A 1 95 ? -9.059 0.306 15.935 1.00 91.81 95 TYR A O 1
ATOM 792 N N . LYS A 1 96 ? -8.066 -1.081 17.402 1.00 92.81 96 LYS A N 1
ATOM 793 C CA . LYS A 1 96 ? -7.480 -0.028 18.251 1.00 92.81 96 LYS A CA 1
ATOM 794 C C . LYS A 1 96 ? -6.003 0.243 17.970 1.00 92.81 96 LYS A C 1
ATOM 796 O O . LYS A 1 96 ? -5.462 1.201 18.510 1.00 92.81 96 LYS A O 1
ATOM 801 N N . SER A 1 97 ? -5.353 -0.588 17.158 1.00 93.81 97 SER A N 1
ATOM 802 C CA . SER A 1 97 ? -3.933 -0.470 16.820 1.00 93.81 97 SER A CA 1
ATOM 803 C C . SER A 1 97 ? -3.652 -0.918 15.388 1.00 93.81 97 SER A C 1
ATOM 805 O O . SER A 1 97 ? -4.419 -1.681 14.787 1.00 93.81 97 SER A O 1
ATOM 807 N N . TRP A 1 98 ? -2.532 -0.447 14.846 1.00 95.06 98 TRP A N 1
ATOM 808 C CA . TRP A 1 98 ? -1.970 -0.948 13.596 1.00 95.06 98 TRP A CA 1
ATOM 809 C C . TRP A 1 98 ? -1.200 -2.248 13.833 1.00 95.06 98 TRP A C 1
ATOM 811 O O . TRP A 1 98 ? -0.632 -2.465 14.901 1.00 95.06 98 TRP A O 1
ATOM 821 N N . THR A 1 99 ? -1.206 -3.140 12.841 1.00 95.25 99 THR A N 1
ATOM 822 C CA . THR A 1 99 ? -0.435 -4.389 12.876 1.00 95.25 99 THR A CA 1
ATOM 82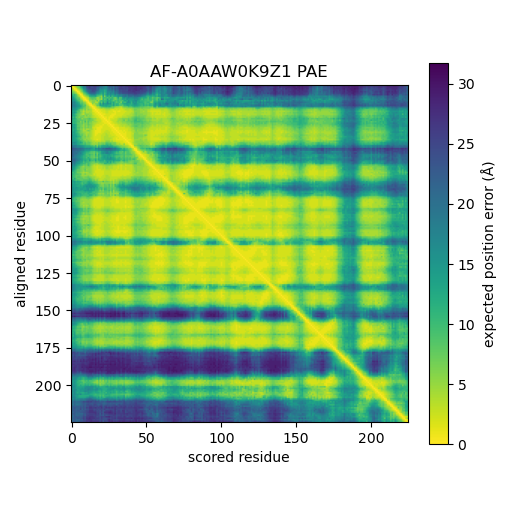3 C C . THR A 1 99 ? 0.561 -4.417 11.727 1.00 95.25 99 THR A C 1
ATOM 825 O O . THR A 1 99 ? 0.175 -4.307 10.563 1.00 95.25 99 THR A O 1
ATOM 828 N N . ASP A 1 100 ? 1.841 -4.600 12.042 1.00 94.25 100 ASP A N 1
ATOM 829 C CA . ASP A 1 100 ? 2.899 -4.628 11.035 1.00 94.25 100 ASP A CA 1
ATOM 830 C C . ASP A 1 100 ? 2.876 -5.887 10.174 1.00 94.25 100 ASP A C 1
ATOM 832 O O . ASP A 1 100 ? 2.729 -7.014 10.656 1.00 94.25 100 ASP A O 1
ATOM 836 N N . ILE A 1 101 ? 3.143 -5.692 8.886 1.00 94.56 101 ILE A N 1
ATOM 837 C CA . ILE A 1 101 ? 3.420 -6.772 7.949 1.00 94.56 101 ILE A CA 1
ATOM 838 C C . ILE A 1 101 ? 4.930 -7.003 7.928 1.00 94.56 101 ILE A C 1
ATOM 840 O O . ILE A 1 101 ? 5.691 -6.279 7.283 1.00 94.56 101 ILE A O 1
ATOM 844 N N . LYS A 1 102 ? 5.384 -8.050 8.619 1.00 90.75 102 LYS A N 1
ATOM 845 C CA . LYS A 1 102 ? 6.816 -8.368 8.690 1.00 90.75 102 LYS A CA 1
ATOM 846 C C . LYS A 1 102 ? 7.343 -8.874 7.347 1.00 90.75 102 LYS A C 1
ATOM 848 O O . LYS A 1 102 ? 6.665 -9.597 6.622 1.00 90.75 102 LYS A O 1
ATOM 853 N N . SER A 1 103 ? 8.596 -8.563 7.041 1.00 83.62 103 SER A N 1
ATOM 854 C CA . SER A 1 103 ? 9.317 -9.103 5.885 1.00 83.62 103 SER A CA 1
ATOM 855 C C . SER A 1 103 ? 10.591 -9.798 6.357 1.00 83.62 103 SER A C 1
ATOM 857 O O . SER A 1 103 ? 11.209 -9.375 7.332 1.00 83.62 103 SER A O 1
ATOM 859 N N . SER A 1 104 ? 10.999 -10.868 5.669 1.00 73.75 104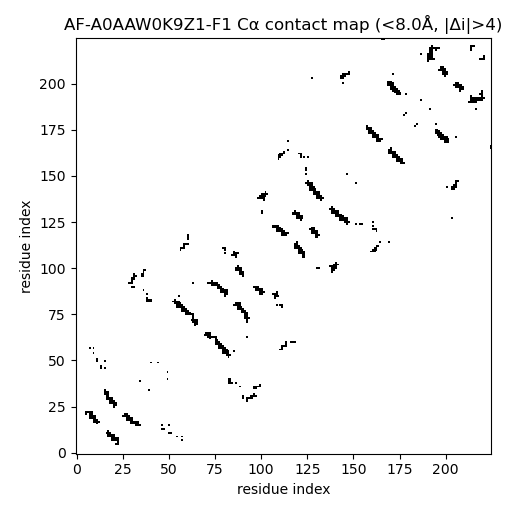 SER A N 1
ATOM 860 C CA . SER A 1 104 ? 12.253 -11.578 5.969 1.00 73.75 104 SER A CA 1
ATOM 861 C C . SER A 1 104 ? 13.501 -10.736 5.685 1.00 73.75 104 SER A C 1
ATOM 863 O O . SER A 1 104 ? 14.570 -11.016 6.217 1.00 73.75 104 SER A O 1
ATOM 865 N N . ARG A 1 105 ? 13.367 -9.696 4.856 1.00 71.56 105 ARG A N 1
ATOM 866 C CA . ARG A 1 105 ? 14.388 -8.674 4.600 1.00 71.56 105 ARG A CA 1
ATOM 867 C C . ARG A 1 105 ? 13.844 -7.304 4.991 1.00 71.56 105 ARG A C 1
ATOM 869 O O . ARG A 1 105 ? 12.659 -7.049 4.770 1.00 71.56 105 ARG A O 1
ATOM 876 N N . ARG A 1 106 ? 14.699 -6.415 5.510 1.00 69.94 106 ARG A N 1
ATOM 877 C CA . ARG A 1 106 ? 14.355 -4.995 5.686 1.00 69.94 106 ARG A CA 1
ATOM 878 C C . ARG A 1 106 ? 14.139 -4.386 4.301 1.00 69.94 106 ARG A C 1
ATOM 880 O O . ARG A 1 106 ? 15.101 -4.179 3.572 1.00 69.94 106 ARG A O 1
ATOM 887 N N . ARG A 1 107 ? 12.876 -4.190 3.927 1.00 79.62 107 ARG A N 1
ATOM 888 C CA . ARG A 1 107 ? 12.449 -3.649 2.632 1.00 79.62 107 ARG A CA 1
ATOM 889 C C . ARG A 1 107 ? 11.757 -2.319 2.863 1.00 79.62 107 ARG A C 1
ATOM 891 O O . ARG A 1 107 ? 10.967 -2.216 3.798 1.00 79.62 107 ARG A O 1
ATOM 898 N N . ARG A 1 108 ? 12.047 -1.343 2.009 1.00 88.81 108 ARG A N 1
ATOM 899 C CA . ARG A 1 108 ? 11.248 -0.124 1.865 1.00 88.81 108 ARG A CA 1
ATOM 900 C C . ARG A 1 108 ? 10.256 -0.348 0.735 1.00 88.81 108 ARG A C 1
ATOM 902 O O . ARG A 1 108 ? 10.652 -0.908 -0.290 1.00 88.81 108 ARG A O 1
ATOM 909 N N . TYR A 1 109 ? 9.007 0.066 0.906 1.00 91.56 109 TYR A N 1
ATOM 910 C CA . TYR A 1 109 ? 7.966 -0.132 -0.102 1.00 91.56 109 TYR A CA 1
ATOM 911 C C . TYR A 1 109 ? 7.682 1.149 -0.882 1.00 91.56 109 TYR A C 1
ATOM 913 O O . TYR A 1 109 ? 7.572 2.225 -0.306 1.00 91.56 109 TYR A O 1
ATOM 921 N N . ALA A 1 110 ? 7.589 1.022 -2.204 1.00 89.88 110 ALA A N 1
ATOM 922 C CA . ALA A 1 110 ? 7.340 2.132 -3.118 1.00 89.88 110 ALA A CA 1
ATOM 923 C C . ALA A 1 110 ? 5.842 2.323 -3.398 1.00 89.88 110 ALA A C 1
ATOM 925 O O . ALA A 1 110 ? 5.371 3.455 -3.457 1.00 89.88 110 ALA A O 1
ATOM 926 N N . ASP A 1 111 ? 5.097 1.227 -3.557 1.00 92.31 111 ASP A N 1
ATOM 927 C CA . ASP A 1 111 ? 3.650 1.264 -3.780 1.00 92.31 111 ASP A CA 1
ATOM 928 C C . ASP A 1 111 ? 2.974 -0.031 -3.304 1.00 92.31 111 ASP A C 1
ATOM 930 O O . ASP A 1 111 ? 3.621 -1.068 -3.112 1.00 92.31 111 ASP A O 1
ATOM 934 N N . ILE A 1 112 ? 1.659 0.045 -3.114 1.00 94.44 112 ILE A N 1
ATOM 935 C CA . ILE A 1 112 ? 0.770 -1.061 -2.759 1.00 94.44 112 ILE A CA 1
ATOM 936 C C . ILE A 1 112 ? -0.490 -1.020 -3.618 1.00 94.44 112 ILE A C 1
ATOM 938 O O . ILE A 1 112 ? -0.970 0.049 -3.987 1.00 94.44 112 ILE A O 1
ATOM 942 N N . ALA A 1 113 ? -1.065 -2.190 -3.882 1.00 94.06 113 ALA A N 1
ATOM 943 C CA . ALA A 1 113 ? -2.348 -2.323 -4.559 1.00 94.06 113 ALA A CA 1
ATOM 944 C C . ALA A 1 113 ? -3.132 -3.528 -4.036 1.00 94.06 113 ALA A C 1
ATOM 946 O O . ALA A 1 113 ? -2.558 -4.538 -3.621 1.00 94.06 113 ALA A O 1
ATOM 947 N N . PHE A 1 114 ? -4.458 -3.438 -4.097 1.00 93.25 114 PHE A N 1
ATOM 948 C CA . PHE A 1 114 ? -5.345 -4.566 -3.859 1.00 93.25 114 PHE A CA 1
ATOM 949 C C . PHE A 1 114 ? -5.879 -5.075 -5.192 1.00 93.25 114 PHE A C 1
ATOM 951 O O . PHE A 1 114 ? -6.483 -4.328 -5.960 1.00 93.25 114 PHE A O 1
ATOM 958 N N . TYR A 1 115 ? -5.647 -6.351 -5.474 1.00 92.50 115 TYR A N 1
ATOM 959 C CA . TYR A 1 115 ? -5.977 -6.953 -6.757 1.00 92.50 115 TYR A CA 1
ATOM 960 C C . TYR A 1 115 ? -6.346 -8.425 -6.581 1.00 92.50 115 TYR A C 1
ATOM 962 O O . TYR A 1 115 ? -5.680 -9.160 -5.851 1.00 92.50 115 TYR A O 1
ATOM 970 N N . LYS A 1 116 ? -7.438 -8.861 -7.226 1.00 91.50 116 LYS A N 1
ATOM 971 C CA . LYS A 1 116 ? -7.956 -10.246 -7.175 1.00 91.50 116 LYS A CA 1
ATOM 972 C C . LYS A 1 116 ? -7.917 -10.864 -5.759 1.00 91.50 116 LYS A C 1
ATOM 974 O O . LYS A 1 116 ? -7.447 -11.985 -5.565 1.00 91.50 116 LYS A O 1
ATOM 979 N N . GLY A 1 117 ? -8.386 -10.112 -4.759 1.00 91.62 117 GLY A N 1
ATOM 980 C CA . GLY A 1 117 ? -8.512 -10.585 -3.375 1.00 91.62 117 GLY A CA 1
ATOM 981 C C . GLY A 1 117 ? -7.231 -10.539 -2.534 1.00 91.62 117 GLY A C 1
ATOM 982 O O . GLY A 1 117 ? -7.229 -11.050 -1.416 1.00 91.62 117 GLY A O 1
ATOM 983 N N . LYS A 1 118 ? -6.131 -9.973 -3.045 1.00 93.69 118 LYS A N 1
ATOM 984 C CA . LYS A 1 118 ? -4.828 -9.958 -2.367 1.00 93.69 118 LYS A CA 1
ATOM 985 C C . LYS A 1 118 ? -4.211 -8.567 -2.381 1.00 93.69 118 LYS A C 1
ATOM 987 O O . LYS A 1 118 ? -4.385 -7.811 -3.333 1.00 93.69 118 LYS A O 1
ATOM 992 N N . PHE A 1 119 ? -3.439 -8.268 -1.343 1.00 95.25 119 PHE A N 1
ATOM 993 C CA . PHE A 1 119 ? -2.577 -7.093 -1.310 1.00 95.25 119 PHE A CA 1
ATOM 994 C C . PHE A 1 119 ? -1.217 -7.432 -1.907 1.00 95.25 119 PHE A C 1
ATOM 996 O O . PHE A 1 119 ? -0.538 -8.357 -1.446 1.00 95.25 119 PHE A O 1
ATOM 1003 N N . TYR A 1 120 ? -0.829 -6.660 -2.910 1.00 94.75 120 TYR A N 1
ATOM 1004 C CA . TYR A 1 120 ? 0.490 -6.678 -3.513 1.00 94.75 120 TYR A CA 1
ATOM 1005 C C . TYR A 1 120 ? 1.240 -5.423 -3.092 1.00 94.75 120 TYR A C 1
ATOM 1007 O O . TYR A 1 120 ? 0.649 -4.348 -2.994 1.00 94.75 120 TYR A O 1
ATOM 1015 N N . ALA A 1 121 ? 2.536 -5.564 -2.845 1.00 94.19 121 ALA A N 1
ATOM 1016 C CA . ALA A 1 121 ? 3.417 -4.440 -2.580 1.00 94.19 121 ALA A CA 1
ATOM 1017 C C . ALA A 1 121 ? 4.677 -4.563 -3.428 1.00 94.19 121 ALA A C 1
ATOM 1019 O O . ALA A 1 121 ? 5.142 -5.669 -3.717 1.00 94.19 121 ALA A O 1
ATOM 1020 N N . LEU A 1 122 ? 5.230 -3.421 -3.804 1.00 91.44 122 LEU A N 1
ATOM 1021 C CA . LEU A 1 122 ? 6.467 -3.331 -4.555 1.00 91.44 122 LEU A CA 1
ATOM 1022 C C . LEU A 1 122 ? 7.518 -2.696 -3.658 1.00 91.44 122 LEU A C 1
ATOM 1024 O O . LEU A 1 122 ? 7.277 -1.630 -3.088 1.00 91.44 122 LEU A O 1
ATOM 1028 N N . ASP A 1 123 ? 8.668 -3.343 -3.511 1.00 88.56 123 ASP A N 1
ATOM 1029 C CA . ASP A 1 123 ? 9.790 -2.725 -2.810 1.00 88.56 123 ASP A CA 1
ATOM 1030 C C . ASP A 1 123 ? 10.610 -1.798 -3.723 1.00 88.56 123 ASP A C 1
ATOM 1032 O O . ASP A 1 123 ? 10.440 -1.758 -4.944 1.00 88.56 123 ASP A O 1
ATOM 1036 N N . TYR A 1 124 ? 11.490 -1.000 -3.120 1.00 83.56 124 TYR A N 1
ATOM 1037 C CA . TYR A 1 124 ? 12.340 -0.060 -3.855 1.00 83.56 124 TYR A CA 1
ATOM 1038 C C . TYR A 1 124 ? 13.295 -0.736 -4.843 1.00 83.56 124 TYR A C 1
ATOM 1040 O O . TYR A 1 124 ? 13.622 -0.123 -5.866 1.00 83.56 124 TYR A O 1
ATOM 1048 N N . ASP A 1 125 ? 13.682 -1.982 -4.567 1.00 80.88 125 ASP A N 1
ATOM 1049 C CA . ASP A 1 125 ? 14.514 -2.797 -5.452 1.00 80.88 125 ASP A CA 1
ATOM 1050 C C . ASP A 1 125 ? 13.721 -3.293 -6.671 1.00 80.88 125 ASP A C 1
ATOM 1052 O O . ASP A 1 125 ? 14.315 -3.725 -7.653 1.00 80.88 125 ASP A O 1
ATOM 1056 N N . GLY A 1 126 ? 12.390 -3.179 -6.647 1.00 80.38 126 GLY A N 1
ATOM 1057 C CA . GLY A 1 126 ? 11.495 -3.605 -7.717 1.00 80.38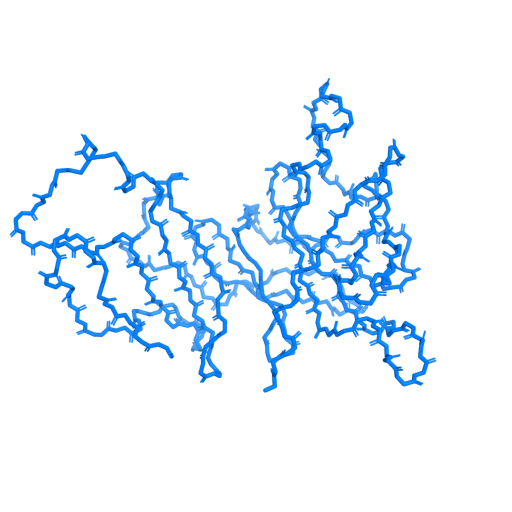 126 GLY A CA 1
ATOM 1058 C C . GLY A 1 126 ? 11.011 -5.044 -7.568 1.00 80.38 126 GLY A C 1
ATOM 1059 O O . GLY A 1 126 ? 10.479 -5.592 -8.526 1.00 80.38 126 GLY A O 1
ATOM 1060 N N . ALA A 1 127 ? 11.176 -5.675 -6.404 1.00 87.81 127 ALA A N 1
ATOM 1061 C CA . ALA A 1 127 ? 10.625 -6.999 -6.159 1.00 87.81 127 ALA A CA 1
ATOM 1062 C C . ALA A 1 127 ? 9.144 -6.902 -5.776 1.00 87.81 127 ALA A C 1
ATOM 1064 O O . ALA A 1 127 ? 8.742 -6.096 -4.927 1.00 87.81 127 ALA A O 1
ATOM 1065 N N . LEU A 1 128 ? 8.338 -7.791 -6.352 1.00 91.25 128 LEU A N 1
ATOM 1066 C CA . LEU A 1 128 ? 6.921 -7.902 -6.040 1.00 91.25 128 LEU A CA 1
ATOM 1067 C C . LEU A 1 128 ? 6.713 -8.852 -4.861 1.00 91.25 128 LEU A C 1
ATOM 1069 O O . LEU A 1 128 ? 7.182 -9.998 -4.863 1.00 91.25 128 LEU A O 1
ATOM 1073 N N . VAL A 1 129 ? 5.955 -8.400 -3.866 1.00 92.81 129 VAL A N 1
ATOM 1074 C CA . VAL A 1 129 ? 5.529 -9.217 -2.729 1.00 92.81 129 VAL A CA 1
ATOM 1075 C C . VAL A 1 129 ? 4.015 -9.311 -2.648 1.00 92.81 129 VAL A C 1
ATOM 1077 O O . VAL A 1 129 ? 3.291 -8.402 -3.044 1.00 92.81 129 VAL A O 1
ATOM 1080 N N . VAL A 1 130 ? 3.542 -10.402 -2.053 1.00 94.31 130 VAL A N 1
ATOM 1081 C CA . VAL A 1 130 ? 2.158 -10.552 -1.604 1.00 94.31 130 VAL A CA 1
ATOM 1082 C C . VAL A 1 130 ? 2.100 -10.494 -0.079 1.00 94.31 130 VAL A C 1
ATOM 1084 O O . VAL A 1 130 ? 2.849 -11.198 0.610 1.00 94.31 130 VAL A O 1
ATOM 1087 N N . CYS A 1 131 ? 1.204 -9.671 0.457 1.00 94.88 131 CYS A N 1
ATOM 1088 C CA . CYS A 1 131 ? 0.970 -9.554 1.892 1.00 94.88 131 CYS A CA 1
ATOM 1089 C C . CYS A 1 131 ? -0.038 -10.613 2.339 1.00 94.88 131 CYS A C 1
ATOM 1091 O O . CYS A 1 131 ? -1.135 -10.725 1.793 1.00 94.88 131 CYS A O 1
ATOM 1093 N N . ARG A 1 132 ? 0.340 -11.405 3.340 1.00 93.00 132 ARG A N 1
ATOM 1094 C CA . ARG A 1 132 ? -0.500 -12.447 3.929 1.00 93.00 132 ARG A CA 1
ATOM 1095 C C . ARG A 1 132 ? -0.974 -11.985 5.294 1.00 93.00 132 ARG A C 1
ATOM 1097 O O . ARG A 1 132 ? -0.148 -11.772 6.183 1.00 93.00 132 ARG A O 1
ATOM 1104 N N . ILE A 1 133 ? -2.286 -11.856 5.423 1.00 90.50 133 ILE A N 1
ATOM 1105 C CA . ILE A 1 133 ? -2.986 -11.468 6.643 1.00 90.50 133 ILE A CA 1
ATOM 1106 C C . ILE A 1 133 ? -3.952 -12.613 6.946 1.00 90.50 133 ILE A C 1
ATOM 1108 O O . ILE A 1 133 ? -5.051 -12.652 6.407 1.00 90.50 133 ILE A O 1
ATOM 1112 N N . ASP A 1 134 ? -3.489 -13.587 7.726 1.00 82.62 134 ASP A N 1
ATOM 1113 C CA . ASP A 1 134 ? -4.324 -14.665 8.262 1.00 82.62 134 ASP A CA 1
ATOM 1114 C C . ASP A 1 134 ? -4.480 -14.401 9.761 1.00 82.62 134 ASP A C 1
ATOM 1116 O O . ASP A 1 134 ? -3.463 -14.264 10.439 1.00 82.62 134 ASP A O 1
ATOM 1120 N N . ASP A 1 135 ? -5.697 -14.402 10.306 1.00 69.62 135 ASP A N 1
ATOM 1121 C CA . ASP A 1 135 ? -5.917 -14.083 11.731 1.00 69.62 135 ASP A CA 1
ATOM 1122 C C . ASP A 1 135 ? -5.199 -15.066 12.682 1.00 69.62 135 ASP A C 1
ATOM 1124 O O . ASP A 1 135 ? -4.820 -14.716 13.797 1.00 69.62 135 ASP A O 1
ATOM 1128 N N . ASN A 1 136 ? -4.915 -16.284 12.208 1.00 79.19 136 ASN A N 1
ATOM 1129 C CA . ASN A 1 136 ? -4.241 -17.332 12.980 1.00 79.19 136 ASN A CA 1
ATOM 1130 C C . ASN A 1 136 ? -2.711 -17.349 12.818 1.00 79.19 136 ASN A C 1
ATOM 1132 O O . ASN A 1 136 ? -2.044 -18.226 13.371 1.00 79.19 136 ASN A O 1
ATOM 1136 N N . LYS A 1 137 ? -2.127 -16.460 12.005 1.00 84.75 137 LYS A N 1
ATOM 1137 C CA . LYS A 1 137 ? -0.682 -16.459 11.729 1.00 84.75 137 LYS A CA 1
ATOM 1138 C C . LYS A 1 137 ? -0.120 -15.051 11.777 1.00 84.75 137 LYS A C 1
ATOM 1140 O O . LYS A 1 137 ? -0.785 -14.078 11.462 1.00 84.75 137 LYS A O 1
ATOM 1145 N N . MET A 1 138 ? 1.171 -14.959 12.086 1.00 86.81 138 MET A N 1
ATOM 1146 C CA . MET A 1 138 ? 1.875 -13.682 12.024 1.00 86.81 138 MET A CA 1
ATOM 1147 C C . MET A 1 138 ? 1.804 -13.089 10.603 1.00 86.81 138 MET A C 1
ATOM 1149 O O . MET A 1 138 ? 2.270 -13.755 9.658 1.00 86.81 138 MET A O 1
ATOM 1153 N N . PRO A 1 139 ? 1.259 -11.864 10.454 1.00 93.19 139 PRO A N 1
ATOM 1154 C CA . PRO A 1 139 ? 1.164 -11.178 9.175 1.00 93.19 139 PRO A CA 1
ATOM 1155 C C . PRO A 1 139 ? 2.541 -10.954 8.561 1.00 93.19 139 PRO A C 1
ATOM 1157 O O . PRO A 1 139 ? 3.497 -10.575 9.247 1.00 93.19 139 PRO A O 1
ATOM 1160 N N . ARG A 1 140 ? 2.665 -11.226 7.260 1.00 93.25 140 ARG A N 1
ATOM 1161 C CA . ARG A 1 140 ? 3.957 -11.116 6.576 1.00 93.25 140 ARG A CA 1
ATOM 1162 C C . ARG A 1 140 ? 3.861 -10.907 5.076 1.00 93.25 140 ARG A C 1
ATOM 1164 O O . ARG A 1 140 ? 2.952 -11.414 4.423 1.00 93.25 140 ARG A O 1
ATOM 1171 N N . ALA A 1 141 ? 4.866 -10.241 4.530 1.00 93.25 141 ALA A N 1
ATOM 1172 C CA . ALA A 1 141 ? 5.096 -10.119 3.103 1.00 93.25 141 ALA A CA 1
ATOM 1173 C C . ALA A 1 141 ? 5.936 -11.302 2.601 1.00 93.25 141 ALA A C 1
ATOM 1175 O O . ALA A 1 141 ? 6.938 -11.681 3.213 1.00 93.25 141 ALA A O 1
ATOM 1176 N N . LYS A 1 142 ? 5.533 -11.895 1.474 1.00 91.81 142 LYS A N 1
ATOM 1177 C CA . LYS A 1 142 ? 6.296 -12.940 0.781 1.00 91.81 142 LYS A CA 1
ATOM 1178 C C . LYS A 1 142 ? 6.619 -12.473 -0.633 1.00 91.81 142 LYS A C 1
ATOM 1180 O O . LYS A 1 142 ? 5.699 -12.163 -1.381 1.00 91.81 142 LYS A O 1
ATOM 1185 N N . ALA A 1 143 ? 7.898 -12.482 -1.001 1.00 90.62 143 ALA A N 1
ATOM 1186 C CA . ALA A 1 143 ? 8.317 -12.255 -2.382 1.00 90.62 143 ALA A CA 1
ATOM 1187 C C . ALA A 1 143 ? 7.712 -13.310 -3.315 1.00 90.62 143 ALA A C 1
ATOM 1189 O O . ALA A 1 143 ? 7.687 -14.500 -2.981 1.00 90.62 143 ALA A O 1
ATOM 1190 N N . ILE A 1 144 ? 7.207 -12.845 -4.452 1.00 91.69 144 ILE A N 1
ATOM 1191 C CA . ILE A 1 144 ? 6.648 -13.692 -5.508 1.00 91.69 144 ILE A CA 1
ATOM 1192 C C . ILE A 1 144 ? 7.371 -13.496 -6.836 1.00 91.69 144 ILE A C 1
ATOM 1194 O O . ILE A 1 144 ? 7.517 -14.481 -7.538 1.00 91.69 144 ILE A O 1
ATOM 1198 N N . ALA A 1 145 ? 7.895 -12.298 -7.109 1.00 89.19 145 ALA A N 1
ATOM 1199 C CA . ALA A 1 145 ? 8.748 -12.030 -8.262 1.00 89.19 145 ALA A CA 1
ATOM 1200 C C . ALA A 1 145 ? 10.025 -11.300 -7.810 1.00 89.19 145 ALA A C 1
ATOM 1202 O O . ALA A 1 145 ? 9.928 -10.379 -6.985 1.00 89.19 145 ALA A O 1
ATOM 1203 N N . PRO A 1 146 ? 11.214 -11.689 -8.300 1.00 87.06 146 PRO A N 1
ATOM 1204 C CA . PRO A 1 146 ? 12.424 -10.903 -8.100 1.00 87.06 146 PRO A CA 1
ATOM 1205 C C . PRO A 1 146 ? 12.379 -9.613 -8.942 1.00 87.06 146 PRO A C 1
ATOM 1207 O O . PRO A 1 146 ? 11.568 -9.506 -9.864 1.00 87.06 146 PRO A O 1
ATOM 1210 N N . PRO A 1 147 ? 13.256 -8.637 -8.656 1.00 79.44 147 PRO A N 1
ATOM 1211 C CA . PRO A 1 147 ? 13.526 -7.544 -9.582 1.00 79.44 147 PRO A CA 1
ATOM 1212 C C . PRO A 1 147 ? 14.009 -8.062 -10.942 1.00 79.44 147 PRO A C 1
ATOM 1214 O O . PRO A 1 147 ? 14.646 -9.112 -11.015 1.00 79.44 147 PRO A O 1
ATOM 1217 N N . LEU A 1 148 ? 13.775 -7.293 -12.005 1.00 71.44 148 LEU A N 1
ATOM 1218 C CA . LEU A 1 148 ? 14.338 -7.567 -13.329 1.00 71.44 148 LEU A CA 1
ATOM 1219 C C . LEU A 1 148 ? 15.878 -7.492 -13.314 1.00 71.44 148 LEU A C 1
ATOM 1221 O O . LEU A 1 148 ? 16.4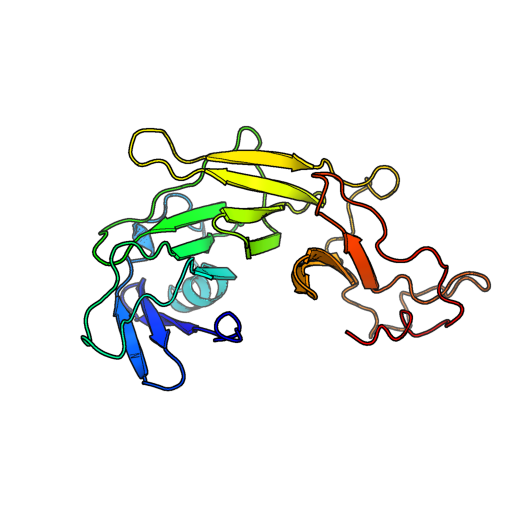51 -6.476 -12.902 1.00 71.44 148 LEU A O 1
ATOM 1225 N N . GLU A 1 149 ? 16.534 -8.551 -13.802 1.00 60.81 149 GLU A N 1
ATOM 1226 C CA . GLU A 1 149 ? 17.986 -8.601 -14.019 1.00 60.81 149 GLU A CA 1
ATOM 1227 C C . GLU A 1 149 ? 18.416 -7.580 -15.086 1.00 60.81 149 GLU A C 1
ATOM 1229 O O . GLU A 1 149 ? 17.704 -7.327 -16.055 1.00 60.81 149 GLU A O 1
ATOM 1234 N N . GLY A 1 150 ? 19.576 -6.944 -14.898 1.00 53.19 150 GLY A N 1
ATOM 1235 C CA . GLY A 1 150 ? 20.099 -5.921 -15.819 1.00 53.19 150 GLY A CA 1
ATOM 1236 C C . GLY A 1 150 ? 19.531 -4.516 -15.603 1.00 53.19 150 GLY A C 1
ATOM 1237 O O . GLY A 1 150 ? 20.156 -3.541 -16.008 1.00 53.19 150 GLY A O 1
ATOM 1238 N N . ILE A 1 151 ? 18.422 -4.397 -14.869 1.00 54.09 151 ILE A N 1
ATOM 1239 C CA . ILE A 1 151 ? 17.974 -3.127 -14.279 1.00 54.09 151 ILE A CA 1
ATOM 1240 C C . ILE A 1 151 ? 18.375 -3.016 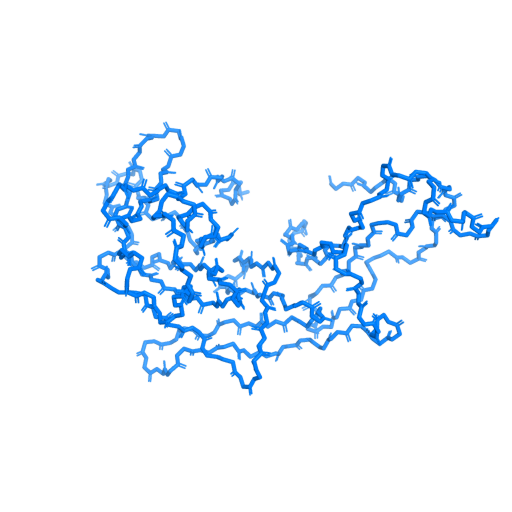-12.796 1.00 54.09 151 ILE A C 1
ATOM 1242 O O . ILE A 1 151 ? 18.138 -2.017 -12.116 1.00 54.09 151 ILE A O 1
ATOM 1246 N N . THR A 1 152 ? 19.055 -4.046 -12.290 1.00 45.09 152 THR A N 1
ATOM 1247 C CA . THR A 1 152 ? 19.556 -4.154 -10.921 1.00 45.09 152 THR A CA 1
ATOM 1248 C C . THR A 1 152 ? 20.920 -3.476 -10.773 1.00 45.09 152 THR A C 1
ATOM 1250 O O . THR A 1 152 ? 21.952 -4.121 -10.663 1.00 45.09 152 THR A O 1
ATOM 1253 N N . MET A 1 153 ? 20.917 -2.150 -10.742 1.00 42.50 153 MET A N 1
ATOM 1254 C CA . MET A 1 153 ? 21.954 -1.339 -10.102 1.00 42.50 153 MET A CA 1
ATOM 1255 C C . MET A 1 153 ? 21.258 -0.074 -9.639 1.00 42.50 153 MET A C 1
ATOM 1257 O O . MET A 1 153 ? 21.077 0.826 -10.451 1.00 42.50 153 MET A O 1
ATOM 1261 N N . SER A 1 154 ? 20.814 -0.027 -8.375 1.00 45.12 154 SER A N 1
ATOM 1262 C CA . SER A 1 154 ? 20.316 1.198 -7.735 1.00 45.12 154 SER A CA 1
ATOM 1263 C C . SER A 1 154 ? 19.514 2.074 -8.703 1.00 45.12 154 SER A C 1
ATOM 1265 O O . SER A 1 154 ? 20.025 3.101 -9.161 1.00 45.12 154 SER A O 1
ATOM 1267 N N . PHE A 1 155 ? 18.305 1.646 -9.089 1.00 48.84 155 PHE A N 1
ATOM 1268 C CA . PHE A 1 155 ? 17.370 2.543 -9.768 1.00 48.84 155 PHE A CA 1
ATOM 1269 C C . PHE A 1 155 ? 17.417 3.868 -9.018 1.00 48.84 155 PHE A C 1
ATOM 1271 O O . PHE A 1 155 ? 17.088 3.904 -7.830 1.00 48.84 155 PHE A O 1
ATOM 1278 N N . LYS A 1 156 ? 17.964 4.893 -9.686 1.00 54.75 156 LYS A N 1
ATOM 1279 C CA . LYS A 1 156 ? 18.300 6.198 -9.112 1.00 54.75 156 LYS A CA 1
ATOM 1280 C C . LYS A 1 156 ? 17.145 6.620 -8.198 1.00 54.75 156 LYS A C 1
ATOM 1282 O O . LYS A 1 156 ? 15.999 6.378 -8.560 1.00 54.75 156 LYS A O 1
ATOM 1287 N N . TRP A 1 157 ? 17.409 7.285 -7.071 1.00 55.16 157 TRP A N 1
ATOM 1288 C CA . TRP A 1 157 ? 16.385 7.886 -6.182 1.00 55.16 157 TRP A CA 1
ATOM 1289 C C . TRP A 1 157 ? 15.273 8.655 -6.924 1.00 55.16 157 TRP A C 1
ATOM 1291 O O . TRP A 1 157 ? 14.188 8.901 -6.404 1.00 55.16 157 TRP A O 1
ATOM 1301 N N . ASN A 1 158 ? 15.559 8.993 -8.171 1.00 65.06 158 ASN A N 1
ATOM 1302 C CA . ASN A 1 158 ? 14.707 9.624 -9.139 1.00 65.06 158 ASN A CA 1
ATOM 1303 C C . ASN A 1 158 ? 13.680 8.685 -9.806 1.00 65.06 158 ASN A C 1
ATOM 1305 O O . ASN A 1 158 ? 12.835 9.190 -10.514 1.00 65.06 158 ASN A O 1
ATOM 1309 N N . VAL A 1 159 ? 13.665 7.361 -9.633 1.00 73.00 159 VAL A N 1
ATOM 1310 C CA . VAL A 1 159 ? 12.678 6.490 -10.311 1.00 73.00 159 VAL A CA 1
ATOM 1311 C C . VAL A 1 159 ? 11.504 6.164 -9.393 1.00 73.00 159 VAL A C 1
ATOM 1313 O O . VAL A 1 159 ? 11.629 5.374 -8.455 1.00 73.00 159 VAL A O 1
ATOM 1316 N N . GLN A 1 160 ? 10.343 6.739 -9.698 1.00 78.88 160 GLN A N 1
ATOM 1317 C CA . GLN A 1 160 ? 9.062 6.356 -9.115 1.00 78.88 160 GLN A CA 1
ATOM 1318 C C . GLN A 1 160 ? 8.578 5.035 -9.704 1.00 78.88 160 GLN A C 1
ATOM 1320 O O . GLN A 1 160 ? 8.805 4.735 -10.876 1.00 78.88 160 GLN A O 1
ATOM 1325 N N . LYS A 1 161 ? 7.899 4.245 -8.876 1.00 83.44 161 LYS A N 1
ATOM 1326 C CA . LYS A 1 161 ? 7.349 2.946 -9.250 1.00 83.44 161 LYS A CA 1
ATOM 1327 C C . LYS A 1 161 ? 5.909 2.865 -8.766 1.00 83.44 161 LYS A C 1
ATOM 1329 O O . LYS A 1 161 ? 5.619 3.327 -7.666 1.00 83.44 161 LYS A O 1
ATOM 1334 N N . TYR A 1 162 ? 5.047 2.276 -9.578 1.00 87.69 162 TYR A N 1
ATOM 1335 C CA . TYR A 1 162 ? 3.616 2.190 -9.329 1.00 87.69 162 TYR A CA 1
ATOM 1336 C C . TYR A 1 162 ? 3.107 0.795 -9.658 1.00 87.69 162 TYR A C 1
ATOM 1338 O O . TYR A 1 162 ? 3.540 0.191 -10.641 1.00 87.69 162 TYR A O 1
ATOM 1346 N N . ILE A 1 163 ? 2.161 0.309 -8.862 1.00 90.56 163 ILE A N 1
ATOM 1347 C CA . ILE A 1 163 ? 1.379 -0.882 -9.181 1.00 90.56 163 ILE A CA 1
ATOM 1348 C C . ILE A 1 163 ? 0.034 -0.415 -9.731 1.00 90.56 163 ILE A C 1
ATOM 1350 O O . ILE A 1 163 ? -0.706 0.304 -9.060 1.00 90.56 163 ILE A O 1
ATOM 1354 N N . VAL A 1 164 ? -0.296 -0.839 -10.947 1.00 89.50 164 VAL A N 1
ATOM 1355 C CA . VAL A 1 164 ? -1.520 -0.434 -11.642 1.00 89.50 164 VAL A CA 1
ATOM 1356 C C . VAL A 1 164 ? -2.284 -1.671 -12.089 1.00 89.50 164 VAL A C 1
ATOM 1358 O O . VAL A 1 164 ? -1.705 -2.603 -12.637 1.00 89.50 164 VAL A O 1
ATOM 1361 N N . GLU A 1 165 ? -3.593 -1.686 -11.853 1.00 89.19 165 GLU A N 1
ATOM 1362 C CA . GLU A 1 165 ? -4.487 -2.647 -12.496 1.00 89.19 165 GLU A CA 1
ATOM 1363 C C . GLU A 1 165 ? -4.950 -2.068 -13.833 1.00 89.19 165 GLU A C 1
ATOM 1365 O O . GLU A 1 165 ? -5.387 -0.918 -13.892 1.00 89.19 165 GLU A O 1
ATOM 1370 N N . SER A 1 166 ? -4.816 -2.847 -14.902 1.00 86.25 166 SER A N 1
ATOM 1371 C CA . SER A 1 166 ? -5.289 -2.477 -16.231 1.00 86.25 166 SER A CA 1
ATOM 1372 C C . SER A 1 166 ? -5.686 -3.716 -17.018 1.00 86.25 166 SER A C 1
ATOM 1374 O O . SER A 1 166 ? -4.971 -4.718 -17.011 1.00 86.25 166 SER A O 1
ATOM 1376 N N . SER A 1 167 ? -6.823 -3.641 -17.714 1.00 85.69 167 SER A N 1
ATOM 1377 C CA . SER A 1 167 ? -7.358 -4.724 -18.551 1.00 85.69 167 SER A CA 1
ATOM 1378 C C . SER A 1 167 ? -7.451 -6.075 -17.830 1.00 85.69 167 SER A C 1
ATOM 1380 O O . SER A 1 167 ? -7.306 -7.132 -18.439 1.00 85.69 167 SER A O 1
ATOM 1382 N N . GLY A 1 168 ? -7.698 -6.060 -16.515 1.00 86.00 168 GLY A N 1
ATOM 1383 C CA . GLY A 1 168 ? -7.783 -7.271 -15.712 1.00 86.00 168 GLY A CA 1
ATOM 1384 C C . GLY A 1 168 ? -6.433 -7.885 -15.345 1.00 86.00 168 GLY A C 1
ATOM 1385 O O . GLY A 1 168 ? -6.445 -8.951 -14.722 1.00 86.00 168 GLY A O 1
ATOM 1386 N N . GLY A 1 169 ? -5.316 -7.223 -15.659 1.00 86.94 169 GLY A N 1
ATOM 1387 C CA . GLY A 1 169 ? -3.949 -7.592 -15.301 1.00 86.94 169 GLY A CA 1
ATOM 1388 C C . GLY A 1 169 ? -3.301 -6.611 -14.326 1.00 86.94 169 GLY A C 1
ATOM 1389 O O . GLY A 1 169 ? -3.773 -5.490 -14.131 1.00 86.94 169 GLY A O 1
ATOM 1390 N N . LEU A 1 170 ? -2.223 -7.051 -13.676 1.00 88.88 170 LEU A N 1
ATOM 1391 C CA . LEU A 1 170 ? -1.439 -6.221 -12.761 1.00 88.88 170 LEU A CA 1
ATOM 1392 C C . LEU A 1 170 ? -0.128 -5.817 -13.438 1.00 88.88 170 LEU A C 1
ATOM 1394 O O . LEU A 1 170 ? 0.643 -6.675 -13.869 1.00 88.88 170 LEU A O 1
ATOM 1398 N N . LEU A 1 171 ? 0.121 -4.514 -13.509 1.00 89.00 171 LEU A N 1
ATOM 1399 C CA . LEU A 1 171 ? 1.258 -3.918 -14.194 1.00 89.00 171 LEU A CA 1
ATOM 1400 C C . LEU A 1 171 ? 2.135 -3.137 -13.214 1.00 89.00 171 LEU A C 1
ATOM 1402 O O . LEU A 1 171 ? 1.640 -2.438 -12.328 1.00 89.00 171 LEU A O 1
ATOM 1406 N N . LEU A 1 172 ? 3.447 -3.236 -13.394 1.00 87.38 172 LEU A N 1
ATOM 1407 C CA . LEU A 1 172 ? 4.423 -2.324 -12.817 1.00 87.38 172 LEU A CA 1
ATOM 1408 C C . LEU A 1 172 ? 4.659 -1.189 -13.808 1.00 87.38 172 LEU A C 1
ATOM 1410 O O . LEU A 1 172 ? 5.042 -1.437 -14.949 1.00 87.38 172 LEU A O 1
ATOM 1414 N N . VAL A 1 173 ? 4.484 0.046 -13.352 1.00 85.44 173 VAL A N 1
ATOM 1415 C CA . VAL A 1 173 ? 4.840 1.246 -14.109 1.00 85.44 173 VAL A CA 1
ATOM 1416 C C . VAL A 1 173 ? 6.002 1.948 -13.421 1.00 85.44 173 VAL A C 1
ATOM 1418 O O . VAL A 1 173 ? 5.939 2.232 -12.226 1.00 85.44 173 VAL A O 1
ATOM 1421 N N . THR A 1 174 ? 7.066 2.248 -14.157 1.00 80.06 174 THR A N 1
ATOM 1422 C CA . THR A 1 174 ? 8.200 3.043 -13.668 1.00 80.06 174 THR A CA 1
ATOM 1423 C C . THR A 1 174 ? 8.206 4.415 -14.321 1.00 80.06 174 THR A C 1
ATOM 1425 O O . THR A 1 174 ? 7.812 4.523 -15.477 1.00 80.06 174 THR A O 1
ATOM 1428 N N . ARG A 1 175 ? 8.665 5.442 -13.598 1.00 77.31 175 ARG A N 1
ATOM 1429 C CA . ARG A 1 175 ? 8.815 6.822 -14.079 1.00 77.31 175 ARG A CA 1
ATOM 1430 C C . ARG A 1 175 ? 10.099 7.461 -13.559 1.00 77.31 175 ARG A C 1
ATOM 1432 O O . ARG A 1 175 ? 10.305 7.466 -12.350 1.00 77.31 175 ARG A O 1
ATOM 1439 N N . TYR A 1 176 ? 10.899 8.086 -14.412 1.00 71.44 176 TYR A N 1
ATOM 1440 C CA . TYR A 1 176 ? 12.006 8.954 -13.996 1.00 71.44 176 TYR A CA 1
ATOM 1441 C C . TYR A 1 176 ? 11.517 10.353 -13.537 1.00 71.44 176 TYR A C 1
ATOM 1443 O O . TYR A 1 176 ? 10.706 10.999 -14.192 1.00 71.44 176 TYR A O 1
ATOM 1451 N N . ARG A 1 177 ? 12.006 10.827 -12.384 1.00 59.66 177 ARG A N 1
ATOM 1452 C CA . ARG A 1 177 ? 11.847 12.175 -11.806 1.00 59.66 177 ARG A CA 1
ATOM 1453 C C . ARG A 1 177 ? 13.035 13.024 -12.269 1.00 59.66 177 ARG A C 1
ATOM 1455 O O . ARG A 1 177 ? 14.174 12.669 -11.969 1.00 59.66 177 ARG A O 1
ATOM 1462 N N . GLY A 1 178 ? 12.780 14.127 -12.970 1.00 54.91 178 GLY A N 1
ATOM 1463 C CA . GLY A 1 178 ? 13.814 15.022 -13.513 1.00 54.91 178 GLY A CA 1
ATOM 1464 C C . GLY A 1 178 ? 13.866 15.110 -15.042 1.00 54.91 178 GLY A C 1
ATOM 1465 O O . GLY A 1 178 ? 14.821 15.661 -15.575 1.00 54.91 178 GLY A O 1
ATOM 1466 N N . ASP A 1 179 ? 12.858 14.583 -15.738 1.00 51.50 179 ASP A N 1
ATOM 1467 C CA . ASP A 1 179 ? 12.658 14.727 -17.195 1.00 51.50 179 ASP A CA 1
ATOM 1468 C C . ASP A 1 179 ? 12.326 16.183 -17.616 1.00 51.50 179 ASP A C 1
ATOM 1470 O O . ASP A 1 179 ? 12.342 16.570 -18.776 1.00 51.50 179 ASP A O 1
ATOM 1474 N N . ASP A 1 180 ? 12.073 17.048 -16.641 1.00 51.84 180 ASP A N 1
ATOM 1475 C CA . ASP A 1 180 ? 11.909 18.486 -16.799 1.00 51.84 180 ASP A CA 1
ATOM 1476 C C . ASP A 1 180 ? 13.233 19.279 -16.708 1.00 51.84 180 ASP A C 1
ATOM 1478 O O . ASP A 1 180 ? 13.232 20.485 -16.962 1.00 51.84 180 ASP A O 1
ATOM 1482 N N . ASP A 1 181 ? 14.378 18.633 -16.430 1.00 50.84 181 ASP A N 1
ATOM 1483 C CA . ASP A 1 181 ? 15.704 19.269 -16.503 1.00 50.84 181 ASP A CA 1
ATOM 1484 C C . ASP A 1 181 ? 16.533 18.725 -17.683 1.00 50.84 181 ASP A C 1
ATOM 1486 O O . ASP A 1 181 ? 17.309 17.770 -17.569 1.00 50.84 181 ASP A O 1
ATOM 1490 N N . LEU A 1 182 ? 16.411 19.411 -18.827 1.00 49.84 182 LEU A N 1
ATOM 1491 C CA . LEU A 1 182 ? 17.145 19.163 -20.080 1.00 49.84 182 LEU A CA 1
ATOM 1492 C C . LEU A 1 182 ? 18.677 19.091 -19.919 1.00 49.84 182 LEU A C 1
ATOM 1494 O O . LEU A 1 182 ? 19.370 18.656 -20.834 1.00 49.84 182 LEU A O 1
ATOM 1498 N N . ARG A 1 183 ? 19.236 19.533 -18.784 1.00 47.56 183 ARG A N 1
ATOM 1499 C CA . ARG A 1 183 ? 20.686 19.545 -18.533 1.00 47.56 183 ARG A CA 1
ATOM 1500 C C . ARG A 1 183 ? 21.239 18.196 -18.072 1.00 47.56 183 ARG A C 1
ATOM 1502 O O . ARG A 1 183 ? 22.453 18.014 -18.090 1.00 47.56 183 ARG A O 1
ATOM 1509 N N . VAL A 1 184 ? 20.379 17.267 -17.645 1.00 47.75 184 VAL A N 1
ATOM 1510 C CA . VAL A 1 184 ? 20.789 15.951 -17.119 1.00 47.75 184 VAL A CA 1
ATOM 1511 C C . VAL A 1 184 ? 20.689 14.849 -18.183 1.00 47.75 184 VAL A C 1
ATOM 1513 O O . VAL A 1 184 ? 21.391 13.839 -18.088 1.00 47.75 184 VAL A O 1
ATOM 1516 N N . PHE A 1 185 ? 19.883 15.049 -19.229 1.00 45.75 185 PHE A N 1
ATOM 1517 C CA . PHE A 1 185 ? 19.736 14.094 -20.325 1.00 45.75 185 PHE A CA 1
ATOM 1518 C C . PHE A 1 185 ? 20.756 14.347 -21.434 1.00 45.75 185 PHE A C 1
ATOM 1520 O O . PHE A 1 185 ? 20.620 15.242 -22.263 1.00 45.75 185 PHE A O 1
ATOM 1527 N N . ASN A 1 186 ? 21.780 13.499 -21.481 1.00 43.62 186 ASN A N 1
ATOM 1528 C CA . ASN A 1 186 ? 22.601 13.341 -22.670 1.00 43.62 186 ASN A CA 1
ATOM 1529 C C . ASN A 1 186 ? 21.808 12.436 -23.625 1.00 43.62 186 ASN A C 1
ATOM 1531 O O . ASN A 1 186 ? 21.921 11.216 -23.534 1.00 43.62 186 ASN A O 1
ATOM 1535 N N . CYS A 1 187 ? 20.932 13.014 -24.454 1.00 45.38 187 CYS A N 1
ATOM 1536 C CA . CYS A 1 187 ? 20.121 12.262 -25.412 1.00 45.38 187 CYS A CA 1
ATOM 1537 C C . CYS A 1 187 ? 21.054 11.452 -26.325 1.00 45.38 187 CYS A C 1
ATOM 1539 O O . CYS A 1 187 ? 21.672 12.000 -27.242 1.00 45.38 187 CYS A O 1
ATOM 1541 N N . THR A 1 188 ? 21.212 10.155 -26.068 1.00 45.69 188 THR A N 1
ATOM 1542 C CA . THR A 1 188 ? 21.957 9.282 -26.967 1.00 45.69 188 THR A CA 1
ATOM 1543 C C . THR A 1 188 ? 21.145 9.137 -28.244 1.00 45.69 188 THR A C 1
ATOM 1545 O O . THR A 1 188 ? 19.934 8.935 -28.237 1.00 45.69 188 THR A O 1
ATOM 1548 N N . ARG A 1 189 ? 21.818 9.304 -29.384 1.00 43.22 189 ARG A N 1
ATOM 1549 C CA . ARG A 1 189 ? 21.218 9.436 -30.722 1.00 43.22 189 ARG A CA 1
ATOM 1550 C C . ARG A 1 189 ? 20.435 8.194 -31.196 1.00 43.22 189 ARG A C 1
ATOM 1552 O O . ARG A 1 189 ? 19.942 8.209 -32.318 1.00 43.22 189 ARG A O 1
ATOM 1559 N N . ASN A 1 190 ? 20.335 7.147 -30.371 1.00 45.34 190 ASN A N 1
ATOM 1560 C CA . ASN A 1 190 ? 19.912 5.807 -30.769 1.00 45.34 190 ASN A CA 1
ATOM 1561 C C . ASN A 1 190 ? 18.746 5.213 -29.944 1.00 45.34 190 ASN A C 1
ATOM 1563 O O . ASN A 1 190 ? 18.268 4.150 -30.325 1.00 45.34 190 ASN A O 1
ATOM 1567 N N . ASP A 1 191 ? 18.275 5.850 -28.864 1.00 47.47 191 ASP A N 1
ATOM 1568 C CA . ASP A 1 191 ? 17.299 5.255 -27.934 1.00 47.47 191 ASP A CA 1
ATOM 1569 C C . ASP A 1 191 ? 16.657 6.292 -26.986 1.00 47.47 191 ASP A C 1
ATOM 1571 O O . ASP A 1 191 ? 17.159 6.578 -25.903 1.00 47.47 191 ASP A O 1
ATOM 1575 N N . GLY A 1 192 ? 15.518 6.870 -27.378 1.00 46.06 192 GLY A N 1
ATOM 1576 C CA . GLY A 1 192 ? 14.725 7.759 -26.515 1.00 46.06 192 GLY A CA 1
ATOM 1577 C C . GLY A 1 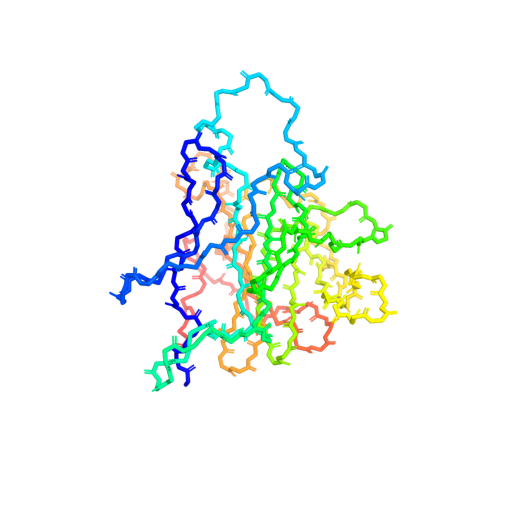192 ? 13.509 7.086 -25.880 1.00 46.06 192 GLY A C 1
ATOM 1578 O O . GLY A 1 192 ? 13.143 5.978 -26.258 1.00 46.06 192 GLY A O 1
ATOM 1579 N N . GLY A 1 193 ? 12.867 7.749 -24.910 1.00 52.66 193 GLY A N 1
ATOM 1580 C CA . GLY A 1 193 ? 11.584 7.311 -24.339 1.00 52.66 193 GLY A CA 1
ATOM 1581 C C . GLY A 1 193 ? 11.663 6.207 -23.276 1.00 52.66 193 GLY A C 1
ATOM 1582 O O . GLY A 1 193 ? 10.671 5.514 -23.051 1.00 52.66 193 GLY A O 1
ATOM 1583 N N . SER A 1 194 ? 12.816 6.045 -22.616 1.00 54.88 194 SER A N 1
ATOM 1584 C CA . SER A 1 194 ? 13.001 5.115 -21.483 1.00 54.88 194 SER A CA 1
ATOM 1585 C C . SER A 1 194 ? 12.534 5.686 -20.135 1.00 54.88 194 SER A C 1
ATOM 1587 O O . SER A 1 194 ? 12.676 5.040 -19.096 1.00 54.88 194 SER A O 1
ATOM 1589 N N . ASP A 1 195 ? 11.974 6.897 -20.132 1.00 57.06 195 ASP A N 1
ATOM 1590 C CA .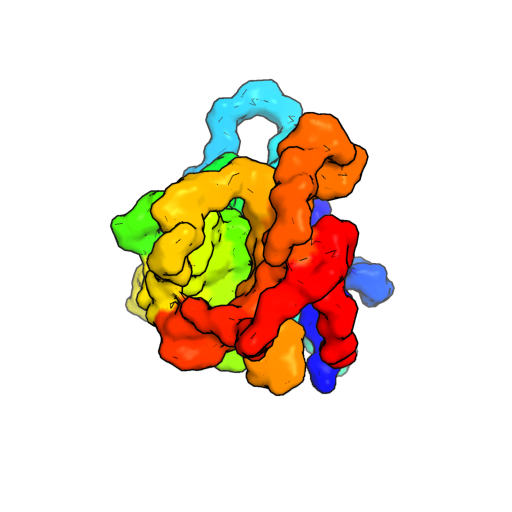 ASP A 1 195 ? 11.578 7.615 -18.914 1.00 57.06 195 ASP A CA 1
ATOM 1591 C C . ASP A 1 195 ? 10.391 6.960 -18.218 1.00 57.06 195 ASP A C 1
ATOM 1593 O O . ASP A 1 195 ? 10.215 7.115 -17.008 1.00 57.06 195 ASP A O 1
ATOM 1597 N N . MET A 1 196 ? 9.621 6.176 -18.978 1.00 69.44 196 MET A N 1
ATOM 1598 C CA . MET A 1 196 ? 8.535 5.343 -18.490 1.00 69.44 196 MET A CA 1
ATOM 1599 C C . MET A 1 196 ? 8.730 3.892 -18.929 1.00 69.44 196 MET A C 1
ATOM 1601 O O . MET A 1 196 ? 9.052 3.617 -20.082 1.00 69.44 196 MET A O 1
ATOM 1605 N N . GLY A 1 197 ? 8.462 2.953 -18.026 1.00 74.88 197 GLY A N 1
ATOM 1606 C CA . GLY A 1 197 ? 8.467 1.519 -18.319 1.00 74.88 197 GLY A CA 1
ATOM 1607 C C . GLY A 1 197 ? 7.166 0.881 -17.860 1.00 74.88 197 GLY A C 1
ATOM 1608 O O . GLY A 1 197 ? 6.631 1.280 -16.828 1.00 74.88 197 GLY A O 1
ATOM 1609 N N . VAL A 1 198 ? 6.650 -0.090 -18.617 1.00 79.12 198 VAL A N 1
ATOM 1610 C CA . VAL A 1 198 ? 5.457 -0.867 -18.252 1.00 79.12 198 VAL A CA 1
ATOM 1611 C C . VAL A 1 198 ? 5.798 -2.346 -18.313 1.00 79.12 198 VAL A C 1
ATOM 1613 O O . VAL A 1 198 ? 6.264 -2.846 -19.339 1.00 79.12 198 VAL A O 1
ATOM 1616 N N . PHE A 1 199 ? 5.546 -3.049 -17.216 1.00 81.94 199 PHE A N 1
ATOM 1617 C CA . PHE A 1 199 ? 5.902 -4.449 -17.057 1.00 81.94 199 PHE A CA 1
ATOM 1618 C C . PHE A 1 199 ? 4.703 -5.250 -16.553 1.00 81.94 199 PHE A C 1
ATOM 1620 O O . PHE A 1 199 ? 4.034 -4.834 -15.611 1.00 81.94 199 PHE A O 1
ATOM 1627 N N . SER A 1 200 ? 4.433 -6.404 -17.161 1.00 84.81 200 SER A N 1
ATOM 1628 C CA . SER A 1 200 ? 3.444 -7.355 -16.648 1.00 84.81 200 SER A CA 1
ATOM 1629 C C . SER A 1 200 ? 3.963 -8.030 -15.382 1.00 84.81 200 SER A C 1
ATOM 1631 O O . SER A 1 200 ? 5.162 -8.293 -15.276 1.00 84.81 200 SER A O 1
ATOM 1633 N N . MET A 1 201 ? 3.058 -8.310 -14.441 1.00 84.12 201 MET A N 1
ATOM 1634 C CA . MET A 1 201 ? 3.337 -9.014 -13.186 1.00 84.12 201 MET A CA 1
ATOM 1635 C C . MET A 1 201 ? 2.464 -10.266 -12.980 1.00 84.12 201 MET A C 1
ATOM 1637 O O . MET A 1 201 ? 2.371 -10.779 -11.863 1.00 84.12 201 MET A O 1
ATOM 1641 N N . GLU A 1 202 ? 1.785 -10.751 -14.024 1.00 79.44 202 GLU A N 1
ATOM 1642 C CA . GLU A 1 202 ? 0.766 -11.806 -13.894 1.00 79.44 202 GLU A CA 1
ATOM 1643 C C . GLU A 1 202 ? 1.336 -13.185 -13.529 1.00 79.44 202 GLU A C 1
ATOM 1645 O O . GLU A 1 202 ? 0.773 -13.871 -12.674 1.00 79.44 202 GLU A O 1
ATOM 1650 N N . ASP A 1 203 ? 2.485 -13.560 -14.093 1.00 78.31 203 ASP A N 1
ATOM 1651 C CA . ASP A 1 203 ? 3.066 -14.905 -13.942 1.00 78.31 203 ASP A CA 1
ATOM 1652 C C . ASP A 1 203 ? 4.015 -15.033 -12.741 1.00 78.31 203 ASP A C 1
ATOM 1654 O O . ASP A 1 203 ? 4.881 -15.903 -12.711 1.00 78.31 203 ASP A O 1
ATOM 1658 N N . ALA A 1 204 ? 3.896 -14.137 -11.754 1.00 74.62 204 ALA A N 1
ATOM 1659 C CA . ALA A 1 204 ? 4.894 -13.972 -10.691 1.00 74.62 204 ALA A CA 1
ATOM 1660 C C . ALA A 1 204 ? 6.318 -13.709 -11.234 1.00 74.62 204 ALA A C 1
ATOM 1662 O O . ALA A 1 204 ? 7.318 -13.921 -10.553 1.00 74.62 204 ALA A O 1
ATOM 1663 N N . GLU A 1 205 ? 6.392 -13.179 -12.450 1.00 77.75 205 GLU A N 1
ATOM 1664 C CA . GLU A 1 205 ? 7.595 -12.690 -13.101 1.00 77.75 205 GLU A CA 1
ATOM 1665 C C . GLU A 1 205 ? 7.307 -11.277 -13.593 1.00 77.75 205 GLU A C 1
ATOM 1667 O O . GLU A 1 205 ? 6.213 -10.993 -14.082 1.00 77.75 205 GLU A O 1
ATOM 1672 N N . ILE A 1 206 ? 8.284 -10.387 -13.448 1.00 77.19 206 ILE A N 1
ATOM 1673 C CA . ILE A 1 206 ? 8.198 -9.039 -13.999 1.00 77.19 206 ILE A CA 1
ATOM 1674 C C . ILE A 1 206 ? 8.776 -9.113 -15.409 1.00 77.19 206 ILE A C 1
ATOM 1676 O O . ILE A 1 206 ? 9.932 -9.494 -15.572 1.00 77.19 206 ILE A O 1
ATOM 1680 N N . LYS A 1 207 ? 7.984 -8.783 -16.430 1.00 78.56 207 LYS A N 1
ATOM 1681 C CA . LYS A 1 207 ? 8.399 -8.832 -17.845 1.00 78.56 207 LYS A CA 1
ATOM 1682 C C . LYS A 1 207 ? 7.978 -7.569 -18.565 1.00 78.56 207 LYS A C 1
ATOM 1684 O O . LYS A 1 207 ? 6.907 -7.051 -18.271 1.00 78.56 207 LYS A O 1
ATOM 1689 N N . SER A 1 208 ? 8.772 -7.098 -19.528 1.00 76.62 208 SER A N 1
ATOM 1690 C CA . SER A 1 208 ? 8.353 -5.977 -20.384 1.00 76.62 208 SER A CA 1
ATOM 1691 C C . SER A 1 208 ? 6.990 -6.287 -20.997 1.00 76.62 208 SER A C 1
ATOM 1693 O O . SER A 1 208 ? 6.809 -7.354 -21.581 1.00 76.62 208 SER A O 1
ATOM 1695 N N . HIS A 1 209 ? 6.026 -5.382 -20.826 1.00 73.31 209 HIS A N 1
ATOM 1696 C CA . HIS A 1 209 ? 4.674 -5.588 -21.344 1.00 73.31 209 HIS A CA 1
ATOM 1697 C C . HIS A 1 209 ? 4.622 -5.408 -22.869 1.00 73.31 209 HIS A C 1
ATOM 1699 O O . HIS A 1 209 ? 3.823 -6.047 -23.545 1.00 73.31 209 HIS A O 1
ATOM 1705 N N . TYR A 1 210 ? 5.520 -4.587 -23.416 1.00 69.50 210 TYR A N 1
ATOM 1706 C CA . TYR A 1 210 ? 5.622 -4.314 -24.846 1.00 69.50 210 TYR A CA 1
ATOM 1707 C C . TYR A 1 210 ? 6.930 -4.866 -25.419 1.00 69.50 210 TYR A C 1
ATOM 1709 O O . TYR A 1 210 ? 7.982 -4.807 -24.779 1.00 69.50 210 TYR A O 1
ATOM 1717 N N . SER A 1 211 ? 6.868 -5.385 -26.647 1.00 54.53 211 SER A N 1
ATOM 1718 C CA . SER A 1 211 ? 7.989 -6.029 -27.344 1.00 54.53 211 SER A CA 1
ATOM 1719 C C . SER A 1 211 ? 8.715 -5.105 -28.338 1.00 54.53 211 SER A C 1
ATOM 1721 O O . SER A 1 211 ? 9.227 -5.580 -29.348 1.00 54.53 211 SER A O 1
ATOM 1723 N N . GLY A 1 212 ? 8.749 -3.789 -28.093 1.00 57.19 212 GLY A N 1
ATOM 1724 C CA . GLY A 1 212 ? 9.347 -2.804 -29.005 1.00 57.19 212 GLY A CA 1
ATOM 1725 C C . GLY A 1 212 ? 10.151 -1.718 -28.288 1.00 57.19 212 GLY A C 1
ATOM 1726 O O . GLY A 1 212 ? 9.870 -1.392 -27.138 1.00 57.19 212 GLY A O 1
ATOM 1727 N N . GLN A 1 213 ? 11.147 -1.158 -28.978 1.00 56.28 213 GLN A N 1
ATOM 1728 C CA . GLN A 1 213 ? 11.870 0.039 -28.535 1.00 56.28 213 GLN A CA 1
ATOM 1729 C C . GLN A 1 213 ? 11.099 1.292 -28.967 1.00 56.28 213 GLN A C 1
ATOM 1731 O O . GLN A 1 213 ? 10.585 1.347 -30.088 1.00 56.28 213 GLN A O 1
ATOM 1736 N N . SER A 1 214 ? 11.005 2.296 -28.090 1.00 54.53 214 SER A N 1
ATOM 1737 C CA . SER A 1 214 ? 10.461 3.596 -28.486 1.00 54.53 214 SER A CA 1
ATOM 1738 C C . SER A 1 214 ? 11.380 4.238 -29.521 1.00 54.53 214 SER A C 1
ATOM 1740 O O . SER A 1 214 ? 12.590 4.313 -29.328 1.00 54.53 214 SER A O 1
ATOM 1742 N N . LEU A 1 215 ? 10.798 4.718 -30.619 1.00 54.34 215 LEU A N 1
ATOM 1743 C CA . LEU A 1 215 ? 11.517 5.498 -31.630 1.00 54.34 215 LEU A CA 1
ATOM 1744 C C . LEU A 1 215 ? 11.478 7.007 -31.332 1.00 54.34 215 LEU A C 1
ATOM 1746 O O . LEU A 1 215 ? 12.083 7.791 -32.060 1.00 54.34 215 LEU A O 1
ATOM 1750 N N . SER A 1 216 ? 10.736 7.433 -30.301 1.00 50.16 216 SER A N 1
ATOM 1751 C CA . SER A 1 216 ? 10.613 8.845 -29.932 1.00 50.16 216 SER A CA 1
ATOM 1752 C C . SER A 1 216 ? 11.699 9.246 -28.939 1.00 50.16 216 SER A C 1
ATOM 1754 O O . SER A 1 216 ? 11.857 8.624 -27.894 1.00 50.16 216 SER A O 1
ATOM 1756 N N . PHE A 1 217 ? 12.400 10.338 -29.251 1.00 48.91 217 PHE A N 1
ATOM 1757 C CA . PHE A 1 217 ? 13.441 10.922 -28.400 1.00 48.91 217 PHE A CA 1
ATOM 1758 C C . PHE A 1 217 ? 12.916 11.527 -27.093 1.00 48.91 217 PHE A C 1
ATOM 1760 O O . PHE A 1 217 ? 13.675 11.629 -26.138 1.00 48.91 217 PHE A O 1
ATOM 1767 N N . PHE A 1 218 ? 11.640 11.922 -27.061 1.00 45.12 218 PHE A N 1
ATOM 1768 C CA . PHE A 1 218 ? 11.053 12.739 -25.988 1.00 45.12 218 PHE A CA 1
ATOM 1769 C C . PHE A 1 218 ? 9.837 12.105 -25.321 1.00 45.12 218 PHE A C 1
ATOM 1771 O O . PHE A 1 218 ? 9.346 12.608 -24.318 1.00 45.12 218 PHE A O 1
ATOM 1778 N N . CYS A 1 219 ? 9.270 11.057 -25.915 1.00 45.03 219 CYS A N 1
ATOM 1779 C CA . CYS A 1 219 ? 8.078 10.431 -25.372 1.00 45.03 219 CYS A CA 1
ATOM 1780 C C . CYS A 1 219 ? 8.326 8.939 -25.232 1.00 45.03 219 CYS A C 1
ATOM 1782 O O . CYS A 1 219 ? 8.719 8.267 -26.190 1.00 45.03 219 CYS A O 1
ATOM 1784 N N . ALA A 1 220 ? 8.002 8.404 -24.058 1.00 51.03 220 ALA A N 1
ATOM 1785 C CA . ALA A 1 220 ? 7.612 7.008 -23.983 1.00 51.03 220 ALA A CA 1
ATOM 1786 C C . ALA A 1 220 ? 6.529 6.748 -25.049 1.00 51.03 220 ALA A C 1
ATOM 1788 O O . ALA A 1 220 ? 5.765 7.669 -25.373 1.00 51.03 220 ALA A O 1
ATOM 1789 N N . PRO A 1 221 ? 6.451 5.542 -25.633 1.00 52.75 221 PRO A N 1
ATOM 1790 C CA . PRO A 1 221 ? 5.448 5.279 -26.650 1.00 52.75 221 PRO A CA 1
ATOM 1791 C C . PRO A 1 221 ? 4.073 5.599 -26.070 1.00 52.75 221 PRO A C 1
ATOM 1793 O O . PRO A 1 221 ? 3.800 5.324 -24.901 1.00 52.75 221 PRO A O 1
ATOM 1796 N N . LEU A 1 222 ? 3.236 6.267 -26.860 1.00 46.41 222 LEU A N 1
ATOM 1797 C CA . LEU A 1 222 ? 1.908 6.651 -26.411 1.00 46.41 222 LEU A CA 1
ATOM 1798 C C . LEU A 1 222 ? 1.080 5.366 -26.289 1.00 46.41 222 LEU A C 1
ATOM 1800 O O . LEU A 1 222 ? 0.605 4.823 -27.284 1.00 46.41 222 LEU A O 1
ATOM 1804 N N . TRP A 1 223 ? 0.974 4.839 -25.074 1.00 53.94 223 TRP A N 1
ATOM 1805 C CA . TRP A 1 223 ? 0.224 3.623 -24.799 1.00 53.94 223 TRP A CA 1
ATOM 1806 C C . TRP A 1 223 ? -1.231 4.004 -24.521 1.00 53.94 223 TRP A C 1
ATOM 1808 O O . TRP A 1 223 ? -1.525 4.614 -23.492 1.00 53.94 223 TRP A O 1
ATOM 1818 N N . TYR A 1 224 ? -2.135 3.692 -25.449 1.00 34.06 224 TYR A N 1
ATOM 1819 C CA . TYR A 1 224 ? -3.570 3.796 -25.187 1.00 34.06 224 TYR A CA 1
ATOM 1820 C C . TYR A 1 224 ? -3.987 2.584 -24.351 1.00 34.06 224 TYR A C 1
ATOM 1822 O O . TYR A 1 224 ? -3.695 1.450 -24.734 1.00 34.06 224 TYR A O 1
ATOM 1830 N N . ILE A 1 225 ? -4.607 2.843 -23.201 1.00 39.03 225 ILE A N 1
ATOM 1831 C CA . ILE A 1 225 ? -5.147 1.837 -22.280 1.00 39.03 225 ILE A CA 1
ATOM 1832 C C . ILE A 1 225 ? -6.660 1.779 -22.467 1.00 39.03 225 ILE A C 1
ATOM 1834 O O . ILE A 1 225 ? -7.262 2.874 -22.548 1.00 39.03 225 ILE A O 1
#

Secondary structure (DSSP, 8-state):
---S----EEEE-TT--EEEEPTTT--EEEPPPGGGSS----S---HHHHHHHHEEEEEESS-SB-TTT--B-TT--EEEEETTTTEEEEE-TT-SS-EE-B-SS---EEEEEEETTEEEEEETT--EEEEE--TTS--EEEEEEPPPTTS-S---TTEEEEEEEETTEEEEEEEETTTT-TTT----TT---TTEEEEE-TTSS-EES--S----SS-------

Mean predicted aligned error: 10.69 Å

InterPro domains:
  IPR005174 KIB1-4, beta-propeller [PF03478] (7-202)
  IPR050942 Arabidopsis F-box involved in BR signaling [PTHR44259] (7-180)

Foldseek 3Di:
DPFFPQPWDFDADLVQWTWTARPPVRDIATDAGPVQDPAADPDPDDPVVSGVQFWDDKGKLGPLADPVVRHGNQPIKIWTQGDPQRFIWIDGRPDNHIAGADEPDSFHWQEWYHAPRWIWTATQQGFIWTWDDDVVDRTYTDTLEGRDPPCRDPPDPQKHWYWDDDPNFIKIKIAGHCLVPPVVDPQDPAAAAPRIFIFTCHVSYTHGPDDDTDPDNNHNPPDDD

Solvent-accessible surface area (backbone atoms only — not comparable to full-atom values): 13404 Å² total; per-residue (Å²): 137,92,77,86,81,69,77,57,52,75,46,71,48,100,82,45,39,33,31,43,33,41,77,84,86,63,49,75,43,75,49,42,37,59,86,43,48,91,66,70,74,95,65,96,63,56,70,72,66,49,52,72,61,30,63,74,44,79,42,53,73,51,73,45,61,38,88,88,76,75,46,72,39,55,85,24,40,41,37,33,32,31,30,90,62,25,36,45,33,35,38,38,63,86,44,78,44,51,44,64,43,45,55,96,56,100,60,42,49,60,33,64,38,62,54,98,94,38,42,37,36,30,31,73,80,53,29,36,26,40,53,44,82,46,98,92,49,87,36,28,45,41,79,59,19,66,45,54,82,93,64,74,65,76,70,52,96,41,53,49,54,42,62,43,80,54,97,92,41,47,31,41,36,39,35,57,61,62,86,87,44,75,88,76,61,79,79,56,97,83,67,24,22,78,53,45,46,56,23,34,44,78,82,44,43,63,40,73,63,63,98,71,80,38,89,36,73,85,38,42,68,89,76,88,129

Radius of gyration: 19.2 Å; Cα contacts (8 Å, |Δi|>4): 448; chains: 1; bounding box: 50×37×50 Å